Protein AF-Q2LQH7-F1 (afdb_monomer_lite)

Secondary structure (DSSP, 8-state):
---EEEEEEE-SS-HHHHHHHHHHTT-EEEEETTEEEEEE-HHHHT-SSHHHHHHHHHHHHHIIIIIS-S-TT-EEEEEEE-TTSSPEEE-----------PPPPPPP--PPPPTT--HHHHHHHHHHHHHHHHHHHHHHHHHHHHHHHH-HHHHHHHHHHT-S---HHHHHHHHHHHH-SGGGHHHHHHHHT--HHHHHHHHHHHH-HHHHGGGSS--S-PPPSSSSPPPHHHHHHHHHHHHHHHHHHT--

pLDDT: mean 87.7, std 15.81, range [27.38, 98.06]

Foldseek 3Di:
DFFKKWAWPDWPDDPVLVQLQCVLLAWHDDDDPPGPRIIGGPCRVPDPDQVSVVVVVVLLQCLCQPQLNVTVTTGIAFMWGPPPVDTDTDGDDDDDDDDDDDDDDDDDDDDDDDPDDDPVRVVVVVVVVVVVVSVVSSVSSCLRRLLVSQDVLSSVLSVLVPDPDAALVSLVVLVCSLQPDVVSVVVLCVVQVNDPQNVLLLVCQQAACVQANPSHPDDDHDDRPDPRRDHVVRSNVVSVVSSSVSSVVSSD

Sequence (252 aa):
MMKWAFQIERTTLDQRNLLDLLDRIGYQQADVPGLDLVFCSKTLEACVTAGEVWEEAKRIRDLISEVTEIDPEFTLGPVIDLSSGEPKRHHFLEVKSGIIVTTGVDAILTVSPPDNLSAEQLIEYNRRRTEQEYKAKLEVQLSKLEPAFREPRAVKVQQLLKRDSHNGESLYKIYELLEGHPSHRKEFHERFGISKVEFQRFSDAVHNPVVSGELARHAYEDKPKTDNPMTFAEAKSFVLGIAKHWLASLRT

Structure (mmCIF, N/CA/C/O backbone):
data_AF-Q2LQH7-F1
#
_entry.id   AF-Q2LQH7-F1
#
loop_
_atom_site.group_PDB
_atom_site.id
_atom_site.type_symbol
_atom_site.label_atom_id
_atom_site.label_alt_id
_atom_site.label_comp_id
_atom_site.label_asym_id
_atom_site.label_entity_id
_atom_site.label_seq_id
_atom_site.pdbx_PDB_ins_code
_atom_site.Cartn_x
_atom_site.Cartn_y
_atom_site.Cartn_z
_atom_site.occupancy
_atom_site.B_iso_or_equiv
_atom_site.auth_seq_id
_atom_site.auth_comp_id
_atom_site.auth_asym_id
_atom_site.auth_atom_id
_atom_site.pdbx_PDB_model_num
ATOM 1 N N . MET A 1 1 ? -28.075 -3.702 12.734 1.00 60.62 1 MET A N 1
ATOM 2 C CA . MET A 1 1 ? -27.627 -3.867 14.131 1.00 60.62 1 MET A CA 1
ATOM 3 C C . MET A 1 1 ? -26.177 -4.290 14.033 1.00 60.62 1 MET A C 1
ATOM 5 O O . MET A 1 1 ? -25.927 -5.167 13.221 1.00 60.62 1 MET A O 1
ATOM 9 N N . MET A 1 2 ? -25.258 -3.598 14.710 1.00 79.31 2 MET A N 1
ATOM 10 C CA . MET A 1 2 ? -23.823 -3.886 14.612 1.00 79.31 2 MET A CA 1
ATOM 11 C C . MET A 1 2 ? -23.528 -5.201 15.337 1.00 79.31 2 MET A C 1
ATOM 13 O O . MET A 1 2 ? -23.871 -5.329 16.510 1.00 79.31 2 MET A O 1
ATOM 17 N N . LYS A 1 3 ? -22.964 -6.179 14.635 1.00 89.25 3 LYS A N 1
ATOM 18 C CA . LYS A 1 3 ? -22.663 -7.516 15.151 1.00 89.25 3 LYS A CA 1
ATOM 19 C C . LYS A 1 3 ? -21.207 -7.633 15.579 1.00 89.25 3 LYS A C 1
ATOM 21 O O . LYS A 1 3 ? -20.937 -8.235 16.615 1.00 89.25 3 LYS A O 1
ATOM 26 N N . TRP A 1 4 ? -20.288 -7.067 14.801 1.00 95.12 4 TRP A N 1
ATOM 27 C CA . TRP A 1 4 ? -18.859 -7.323 14.953 1.00 95.12 4 TRP A CA 1
ATOM 28 C C . TRP A 1 4 ? -18.029 -6.046 14.941 1.00 95.12 4 TRP A C 1
ATOM 30 O O . TRP A 1 4 ? -18.253 -5.140 14.139 1.00 95.12 4 TRP A O 1
ATOM 40 N N . ALA A 1 5 ? -17.006 -6.029 15.788 1.00 94.94 5 ALA A N 1
ATOM 41 C CA . ALA A 1 5 ? -15.963 -5.017 15.780 1.00 94.94 5 ALA A CA 1
ATOM 42 C C . ALA A 1 5 ? -14.602 -5.633 16.132 1.00 94.94 5 ALA A C 1
ATOM 44 O O . ALA A 1 5 ? -14.535 -6.737 16.673 1.00 94.94 5 ALA A O 1
ATOM 45 N N . PHE A 1 6 ? -13.513 -4.921 15.862 1.00 95.62 6 PHE A N 1
ATOM 46 C CA . PHE A 1 6 ? -12.197 -5.243 16.420 1.00 95.62 6 PHE A CA 1
ATOM 47 C C . PHE A 1 6 ? -11.654 -4.057 17.209 1.00 95.62 6 PHE A C 1
ATOM 49 O O . PHE A 1 6 ? -11.979 -2.904 16.922 1.00 95.62 6 PHE A O 1
ATOM 56 N N . GLN A 1 7 ? -10.833 -4.347 18.213 1.00 93.81 7 GLN A N 1
ATOM 57 C CA . GLN A 1 7 ? -10.133 -3.337 18.993 1.00 93.81 7 GLN A CA 1
ATOM 58 C C . GLN A 1 7 ? -8.705 -3.147 18.475 1.00 93.81 7 GLN A C 1
ATOM 60 O O . GLN A 1 7 ? -8.039 -4.111 18.097 1.00 93.81 7 GLN A O 1
ATOM 65 N N . ILE A 1 8 ? -8.214 -1.912 18.510 1.00 95.62 8 ILE A N 1
ATOM 66 C CA . ILE A 1 8 ? -6.788 -1.603 18.372 1.00 95.62 8 ILE A CA 1
ATOM 67 C C . ILE A 1 8 ? -6.215 -1.435 19.776 1.00 95.62 8 ILE A C 1
ATOM 69 O O . ILE A 1 8 ? -6.705 -0.622 20.555 1.00 95.62 8 ILE A O 1
ATOM 73 N N . GLU A 1 9 ? -5.202 -2.229 20.111 1.00 91.94 9 GLU A N 1
ATOM 74 C CA . GLU A 1 9 ? -4.577 -2.209 21.439 1.00 91.94 9 GLU A CA 1
ATOM 75 C C . GLU A 1 9 ? -3.465 -1.160 21.520 1.00 91.94 9 GLU A C 1
ATOM 77 O O . GLU A 1 9 ? -3.344 -0.458 22.524 1.00 91.94 9 GLU A O 1
ATOM 82 N N . ARG A 1 10 ? -2.669 -1.022 20.454 1.00 92.44 10 ARG A N 1
ATOM 83 C CA . ARG A 1 10 ? -1.573 -0.052 20.378 1.00 92.44 10 ARG A CA 1
ATOM 84 C C . ARG A 1 10 ? -1.481 0.557 18.988 1.00 92.44 10 ARG A C 1
ATOM 86 O O . ARG A 1 10 ? -1.607 -0.138 17.985 1.00 92.44 10 ARG A O 1
ATOM 93 N N . THR A 1 11 ? -1.212 1.857 18.955 1.00 94.56 11 THR A N 1
ATOM 94 C CA . THR A 1 11 ? -0.850 2.615 17.754 1.00 94.56 11 THR A CA 1
ATOM 95 C C . THR A 1 11 ? 0.034 3.801 18.142 1.00 94.56 11 THR A C 1
ATOM 97 O O . THR A 1 11 ? -0.086 4.330 19.249 1.00 94.56 11 THR A O 1
ATOM 100 N N . THR A 1 12 ? 0.934 4.212 17.249 1.00 93.81 12 THR A N 1
ATOM 101 C CA . THR A 1 12 ? 1.722 5.452 17.398 1.00 93.81 12 THR A CA 1
ATOM 102 C C . THR A 1 12 ? 1.026 6.670 16.783 1.00 93.81 12 THR A C 1
ATOM 104 O O . THR A 1 12 ? 1.484 7.803 16.950 1.00 93.81 12 THR A O 1
ATOM 107 N N . LEU A 1 13 ? -0.080 6.453 16.065 1.00 93.12 13 LEU A N 1
ATOM 108 C CA . LEU A 1 13 ? -0.851 7.506 15.419 1.00 93.12 13 LEU A CA 1
ATOM 109 C C . LEU A 1 13 ? -1.680 8.268 16.451 1.00 93.12 13 LEU A C 1
ATOM 111 O O . LEU A 1 13 ? -2.256 7.686 17.371 1.00 93.12 13 LEU A O 1
ATOM 115 N N . ASP A 1 14 ? -1.791 9.583 16.272 1.00 93.62 14 ASP A N 1
ATOM 116 C CA . ASP A 1 14 ? -2.777 10.346 17.025 1.00 93.62 14 ASP A CA 1
ATOM 117 C C . ASP A 1 14 ? -4.197 9.907 16.637 1.00 93.62 14 ASP A C 1
ATOM 119 O O . ASP A 1 14 ? -4.453 9.465 15.513 1.00 93.62 14 ASP A O 1
ATOM 123 N N . GLN A 1 15 ? -5.135 10.046 17.575 1.00 93.19 15 GLN A N 1
ATOM 124 C CA . GLN A 1 15 ? -6.494 9.541 17.398 1.00 93.19 15 GLN A CA 1
ATOM 125 C C . GLN A 1 15 ? -7.165 10.111 16.142 1.00 93.19 15 GLN A C 1
ATOM 127 O O . GLN A 1 15 ? -7.786 9.361 15.400 1.00 93.19 15 GLN A O 1
ATOM 132 N N . ARG A 1 16 ? -7.009 11.411 15.854 1.00 95.12 16 ARG A N 1
ATOM 133 C CA . ARG A 1 16 ? -7.610 12.022 14.660 1.00 95.12 16 ARG A CA 1
ATOM 134 C C . ARG A 1 16 ? -7.057 11.378 13.389 1.00 95.12 16 ARG A C 1
ATOM 136 O O . ARG A 1 16 ? -7.824 11.030 12.501 1.00 95.12 16 ARG A O 1
ATOM 143 N N . ASN A 1 17 ? -5.739 11.212 13.292 1.00 95.88 17 ASN A N 1
ATOM 144 C CA . ASN A 1 17 ? -5.106 10.565 12.145 1.00 95.88 17 ASN A CA 1
ATOM 145 C C . ASN A 1 17 ? -5.561 9.113 11.958 1.00 95.88 17 ASN A C 1
ATOM 147 O O . ASN A 1 17 ? -5.885 8.730 10.838 1.00 95.88 17 ASN A O 1
ATOM 151 N N . LEU A 1 18 ? -5.637 8.334 13.038 1.00 96.75 18 LEU A N 1
ATOM 152 C CA . LEU A 1 18 ? -6.122 6.955 12.989 1.00 96.75 18 LEU A CA 1
ATOM 153 C C . LEU A 1 18 ? -7.568 6.872 12.475 1.00 96.75 18 LEU A C 1
ATOM 155 O O . LEU A 1 18 ? -7.867 6.051 11.608 1.00 96.75 18 LEU A O 1
ATOM 159 N N . LEU A 1 19 ? -8.450 7.734 12.989 1.00 96.44 19 LEU A N 1
ATOM 160 C CA . LEU A 1 1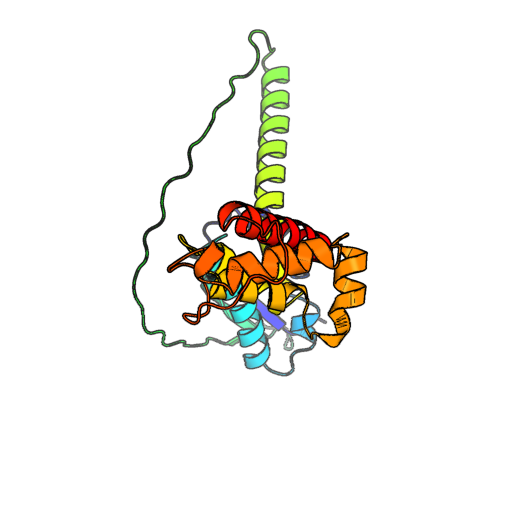9 ? -9.854 7.787 12.582 1.00 96.44 19 LEU A CA 1
ATOM 161 C C . LEU A 1 19 ? -10.003 8.161 11.108 1.00 96.44 19 LEU A C 1
ATOM 163 O O . LEU A 1 19 ? -10.667 7.440 10.368 1.00 96.44 19 LEU A O 1
ATOM 167 N N . ASP A 1 20 ? -9.339 9.234 10.675 1.00 96.88 20 ASP A N 1
ATOM 168 C CA . ASP A 1 20 ? -9.409 9.696 9.288 1.00 96.88 20 ASP A CA 1
ATOM 169 C C . ASP A 1 20 ? -8.827 8.645 8.320 1.00 96.88 20 ASP A C 1
ATOM 171 O O . ASP A 1 20 ? -9.334 8.479 7.213 1.00 96.88 20 ASP A O 1
ATOM 175 N N . LEU A 1 21 ? -7.799 7.884 8.720 1.00 96.31 21 LEU A N 1
ATOM 176 C CA . LEU A 1 21 ? -7.249 6.795 7.902 1.00 96.31 21 LEU A CA 1
ATOM 177 C C . LEU A 1 21 ? -8.214 5.618 7.756 1.00 96.31 21 LEU A C 1
ATOM 179 O O . LEU A 1 21 ? -8.423 5.128 6.644 1.00 96.31 21 LEU A O 1
ATOM 183 N N . LEU A 1 22 ? -8.781 5.149 8.869 1.00 96.88 22 LEU A N 1
ATOM 184 C CA . LEU A 1 22 ? -9.657 3.980 8.877 1.00 96.88 22 LEU A CA 1
ATOM 185 C C . LEU A 1 22 ? -11.016 4.278 8.236 1.00 96.88 22 LEU A C 1
ATOM 187 O O . LEU A 1 22 ? -11.517 3.448 7.474 1.00 96.88 22 LEU A O 1
ATOM 191 N N . ASP A 1 23 ? -11.560 5.483 8.420 1.00 96.19 23 ASP A N 1
ATOM 192 C CA . ASP A 1 23 ? -12.816 5.889 7.779 1.00 96.19 23 ASP A CA 1
ATOM 193 C C . ASP A 1 23 ? -12.700 5.846 6.246 1.00 96.19 23 ASP A C 1
ATOM 195 O O . ASP A 1 23 ? -13.587 5.340 5.555 1.00 96.19 23 ASP A O 1
ATOM 199 N N . ARG A 1 24 ? -11.545 6.246 5.696 1.00 95.25 24 ARG A N 1
ATOM 200 C CA . ARG A 1 24 ? -11.284 6.236 4.244 1.00 95.25 24 ARG A CA 1
ATOM 201 C C . ARG A 1 24 ? -11.259 4.847 3.614 1.00 95.25 24 ARG A C 1
ATOM 203 O O . ARG A 1 24 ? -11.502 4.725 2.411 1.00 95.25 24 ARG A O 1
ATOM 210 N N . ILE A 1 25 ? -11.006 3.808 4.405 1.00 95.38 25 ILE A N 1
ATOM 211 C CA . ILE A 1 25 ? -11.115 2.406 3.980 1.00 95.38 25 ILE A CA 1
ATOM 212 C C . ILE A 1 25 ? -12.397 1.729 4.496 1.00 95.38 25 ILE A C 1
ATOM 214 O O . ILE A 1 25 ? -12.568 0.522 4.336 1.00 95.38 25 ILE A O 1
ATOM 218 N N . GLY A 1 26 ? -13.337 2.511 5.037 1.00 95.38 26 GLY A N 1
ATOM 219 C CA . GLY A 1 26 ? -14.685 2.076 5.402 1.00 95.38 26 GLY A CA 1
ATOM 220 C C . GLY A 1 26 ? -14.835 1.543 6.827 1.00 95.38 26 GLY A C 1
ATOM 221 O O . GLY A 1 26 ? -15.834 0.877 7.104 1.00 95.38 26 GLY A O 1
ATOM 222 N N . TYR A 1 27 ? -13.871 1.813 7.709 1.00 96.94 27 TYR A N 1
ATOM 223 C CA . TYR A 1 27 ? -13.877 1.393 9.109 1.00 96.94 27 TYR A CA 1
ATOM 224 C C . TYR A 1 27 ? -14.153 2.580 10.027 1.00 96.94 27 TYR A C 1
ATOM 226 O O . TYR A 1 27 ? -13.380 3.530 10.085 1.00 96.94 27 TYR A O 1
ATOM 234 N N . GLN A 1 28 ? -15.256 2.515 10.763 1.00 96.12 28 GLN A N 1
ATOM 235 C CA . GLN A 1 28 ? -15.735 3.609 11.602 1.00 96.12 28 GLN A CA 1
ATOM 236 C C . GLN A 1 28 ? -15.542 3.272 13.072 1.00 96.12 28 GLN A C 1
ATOM 238 O O . GLN A 1 28 ? -15.674 2.114 13.469 1.00 96.12 28 GLN A O 1
ATOM 243 N N . GLN A 1 29 ? -15.250 4.283 13.889 1.00 95.38 29 GLN A N 1
ATOM 244 C CA . GLN A 1 29 ? -15.177 4.081 15.329 1.00 95.38 29 GLN A CA 1
ATOM 245 C C . GLN A 1 29 ? -16.569 3.769 15.885 1.00 95.38 29 GLN A C 1
ATOM 247 O O . GLN A 1 29 ? -17.540 4.475 15.608 1.00 95.38 29 GLN A O 1
ATOM 252 N N . ALA A 1 30 ? -16.650 2.713 16.686 1.00 92.75 30 ALA A N 1
ATOM 253 C CA . ALA A 1 30 ? -17.817 2.370 17.474 1.00 92.75 30 ALA A CA 1
ATOM 254 C C . ALA A 1 30 ? -17.615 2.854 18.914 1.00 92.75 30 ALA A C 1
ATOM 256 O O . ALA A 1 30 ? -16.567 2.619 19.516 1.00 92.75 30 ALA A O 1
ATOM 257 N N . ASP A 1 31 ? -18.633 3.511 19.465 1.00 90.94 31 ASP A N 1
ATOM 258 C CA . ASP A 1 31 ? -18.670 3.864 20.882 1.00 90.94 31 ASP A CA 1
ATOM 259 C C . ASP A 1 31 ? -19.149 2.648 21.683 1.00 90.94 31 ASP A C 1
ATOM 261 O O . ASP A 1 31 ? -20.334 2.300 21.671 1.00 90.94 31 ASP A O 1
ATOM 265 N N . VAL A 1 32 ? -18.204 1.947 22.312 1.00 88.31 32 VAL A N 1
ATOM 266 C CA . VAL A 1 32 ? -18.480 0.779 23.151 1.00 88.31 32 VAL A CA 1
ATOM 267 C C . VAL A 1 32 ? -18.030 1.097 24.578 1.00 88.31 32 VAL A C 1
ATOM 269 O O . VAL A 1 32 ? -16.832 1.261 24.810 1.00 88.31 32 VAL A O 1
ATOM 272 N N . PRO A 1 33 ? -18.951 1.161 25.558 1.00 85.50 33 PRO A N 1
ATOM 273 C CA . PRO A 1 33 ? -18.611 1.542 26.925 1.00 85.50 33 PRO A CA 1
ATOM 274 C C . PRO A 1 33 ? -17.457 0.719 27.515 1.00 85.50 33 PRO A C 1
ATOM 276 O O . PRO A 1 33 ? -17.496 -0.513 27.535 1.00 85.50 33 PRO A O 1
ATOM 279 N N . GLY A 1 34 ? -16.437 1.410 28.031 1.00 84.69 34 GLY A N 1
ATOM 280 C CA . GLY A 1 34 ? -15.267 0.788 28.662 1.00 84.69 34 GLY A CA 1
ATOM 281 C C . GLY A 1 34 ? -14.254 0.178 27.687 1.00 84.69 34 GLY A C 1
ATOM 282 O O . GLY A 1 34 ? -13.396 -0.596 28.121 1.00 84.69 34 GLY A O 1
ATOM 283 N N . LEU A 1 35 ? -14.358 0.489 26.392 1.00 86.81 35 LEU A N 1
ATOM 284 C CA . LEU A 1 35 ? -13.410 0.087 25.362 1.00 86.81 35 LEU A CA 1
ATOM 285 C C . LEU A 1 35 ? -13.024 1.277 24.481 1.00 86.81 35 LEU A C 1
ATOM 287 O O . LEU A 1 35 ? -13.873 1.899 23.849 1.00 86.81 35 LEU A O 1
ATOM 291 N N . ASP A 1 36 ? -11.722 1.527 24.385 1.00 89.19 36 ASP A N 1
ATOM 292 C CA . ASP A 1 36 ? -11.169 2.521 23.472 1.00 89.19 36 ASP A CA 1
ATOM 293 C C . ASP A 1 36 ? -10.805 1.886 22.124 1.00 89.19 36 ASP A C 1
ATOM 295 O O . ASP A 1 36 ? -10.484 0.696 22.051 1.00 89.19 36 ASP A O 1
ATOM 299 N N . LEU A 1 37 ? -10.825 2.707 21.066 1.00 93.88 37 LEU A N 1
ATOM 300 C CA . LEU A 1 37 ? -10.365 2.356 19.715 1.00 93.88 37 LEU A CA 1
ATOM 301 C C . LEU A 1 37 ? -11.003 1.074 19.149 1.00 93.88 37 LEU A C 1
ATOM 303 O O . LEU A 1 37 ? -10.320 0.177 18.648 1.00 93.88 37 LEU A O 1
ATOM 307 N N . VAL A 1 38 ? -12.330 1.000 19.221 1.00 95.44 38 VAL A N 1
ATOM 308 C CA . VAL A 1 38 ? -13.125 -0.086 18.640 1.00 95.44 38 VAL A CA 1
ATOM 309 C C . VAL A 1 38 ? -13.635 0.329 17.266 1.00 95.44 38 VAL A C 1
ATOM 311 O O . VAL A 1 38 ? -14.190 1.416 17.121 1.00 95.44 38 VAL A O 1
ATOM 314 N N . PHE A 1 39 ? -13.472 -0.535 16.264 1.00 96.94 39 PHE A N 1
ATOM 315 C CA . PHE A 1 39 ? -13.814 -0.238 14.874 1.00 96.94 39 PHE A CA 1
ATOM 316 C C . PHE A 1 39 ? -14.767 -1.264 14.273 1.00 96.94 39 PHE A C 1
ATOM 318 O O . PHE A 1 39 ? -14.606 -2.472 14.450 1.00 96.94 39 PHE A O 1
ATOM 325 N N . CYS A 1 40 ? -15.739 -0.764 13.516 1.00 95.81 40 CYS A N 1
ATOM 326 C CA . CYS A 1 40 ? -16.745 -1.534 12.800 1.00 95.81 40 CYS A CA 1
ATOM 327 C C . CYS A 1 40 ? -16.676 -1.245 11.296 1.00 95.81 40 CYS A C 1
ATOM 329 O O . CYS A 1 40 ? -16.173 -0.208 10.865 1.00 95.81 40 CYS A O 1
ATOM 331 N N . SER A 1 41 ? -17.223 -2.136 10.474 1.00 96.12 41 SER A N 1
ATOM 332 C CA . SER A 1 41 ? -17.454 -1.847 9.058 1.00 96.12 41 SER A CA 1
ATOM 333 C C . SER A 1 41 ? -18.531 -2.757 8.488 1.00 96.12 41 SER A C 1
ATOM 335 O O . SER A 1 41 ? -18.843 -3.806 9.050 1.00 96.12 41 SER A O 1
ATOM 337 N N . LYS A 1 42 ? -19.061 -2.402 7.312 1.00 94.31 42 LYS A N 1
ATOM 338 C CA . LYS A 1 42 ? -19.966 -3.289 6.559 1.00 94.31 42 LYS A CA 1
ATOM 339 C C . LYS A 1 42 ? -19.314 -4.634 6.219 1.00 94.31 42 LYS A C 1
ATOM 341 O O . LYS A 1 42 ? -20.021 -5.630 6.118 1.00 94.31 42 LYS A O 1
ATOM 346 N N . THR A 1 43 ? -17.992 -4.656 6.049 1.00 93.38 43 THR A N 1
ATOM 347 C CA . THR A 1 43 ? -17.227 -5.884 5.811 1.00 93.38 43 THR A CA 1
ATOM 348 C C . THR A 1 43 ? -17.288 -6.796 7.030 1.00 93.38 43 THR A C 1
ATOM 350 O O . THR A 1 43 ? -17.589 -7.975 6.878 1.00 93.38 43 THR A O 1
ATOM 353 N N . LEU A 1 44 ? -17.094 -6.249 8.236 1.00 95.19 44 LEU A N 1
ATOM 354 C CA . LEU A 1 44 ? -17.179 -7.037 9.468 1.00 95.19 44 LEU A CA 1
ATOM 355 C C . LEU A 1 44 ? -18.596 -7.556 9.713 1.00 95.19 44 LEU A C 1
ATOM 357 O O . LEU A 1 44 ? -18.766 -8.690 10.142 1.00 95.19 44 LEU A O 1
ATOM 361 N N . GLU A 1 45 ? -19.622 -6.769 9.388 1.00 92.81 45 GLU A N 1
ATOM 362 C CA . GLU A 1 45 ? -21.019 -7.208 9.505 1.00 92.81 45 GLU A CA 1
ATOM 363 C C . GLU A 1 45 ? -21.353 -8.418 8.620 1.00 92.81 45 GLU A C 1
ATOM 365 O O . GLU A 1 45 ? -22.236 -9.207 8.958 1.00 92.81 45 GLU A O 1
ATOM 370 N N . ALA A 1 46 ? -20.641 -8.592 7.503 1.00 93.38 46 ALA A N 1
ATOM 371 C CA . ALA A 1 46 ? -20.800 -9.753 6.634 1.00 93.38 46 ALA A CA 1
ATOM 372 C C . ALA A 1 46 ? -20.136 -11.024 7.198 1.00 93.38 46 ALA A C 1
ATOM 374 O O . ALA A 1 46 ? -20.442 -12.123 6.732 1.00 93.38 46 ALA A O 1
ATOM 375 N N . CYS A 1 47 ? -19.261 -10.902 8.202 1.00 93.62 47 CYS A N 1
ATOM 376 C CA . CYS A 1 47 ? -18.596 -12.041 8.820 1.00 93.62 47 CYS A CA 1
ATOM 377 C C . CYS A 1 47 ? -19.571 -12.898 9.643 1.00 93.62 47 CYS A C 1
ATOM 379 O O . CYS A 1 47 ? -20.376 -12.441 10.472 1.00 93.62 47 CYS A O 1
ATOM 381 N N . VAL A 1 48 ? -19.453 -14.206 9.469 1.00 92.19 48 VAL A N 1
ATOM 382 C CA . VAL A 1 48 ? -20.215 -15.200 10.215 1.00 92.19 48 VAL A CA 1
ATOM 383 C C . VAL A 1 48 ? -19.592 -15.404 11.591 1.00 92.19 48 VAL A C 1
ATOM 385 O O . VAL A 1 48 ? -20.332 -15.462 12.578 1.00 92.19 48 VAL A O 1
ATOM 388 N N . THR A 1 49 ? -18.257 -15.441 11.666 1.00 91.06 49 THR A N 1
ATOM 389 C CA . THR A 1 49 ? -17.501 -15.822 12.869 1.00 91.06 49 THR A CA 1
ATOM 390 C C . THR A 1 49 ? -16.504 -14.753 13.323 1.00 91.06 49 THR A C 1
ATOM 392 O O . THR A 1 49 ? -16.004 -13.971 12.519 1.00 91.06 49 THR A O 1
ATOM 395 N N . ALA A 1 50 ? -16.137 -14.776 14.610 1.00 84.19 50 ALA A N 1
ATOM 396 C CA . ALA A 1 50 ? -15.074 -13.921 15.148 1.00 84.19 50 ALA A CA 1
ATOM 397 C C . ALA A 1 50 ? -13.706 -14.175 14.482 1.00 84.19 50 ALA A C 1
ATOM 399 O O . ALA A 1 50 ? -12.881 -13.272 14.414 1.00 84.19 50 ALA A O 1
ATOM 400 N N . GLY A 1 51 ? -13.462 -15.392 13.978 1.00 84.88 51 GLY A N 1
ATOM 401 C CA . GLY A 1 51 ? -12.227 -15.725 13.262 1.00 84.88 51 GLY A CA 1
ATOM 402 C C . GLY A 1 51 ? -12.120 -15.027 11.906 1.00 84.88 51 GLY A C 1
ATOM 403 O O . GLY A 1 51 ? -11.050 -14.554 11.546 1.00 84.88 51 GLY A O 1
ATOM 404 N N . GLU A 1 52 ? -13.229 -14.889 11.177 1.00 92.75 52 GLU A N 1
ATOM 405 C CA . GLU A 1 52 ? -13.256 -14.120 9.923 1.00 92.75 52 GLU A CA 1
ATOM 406 C C . GLU A 1 52 ? -13.002 -12.629 10.172 1.00 92.75 52 GLU A C 1
ATOM 408 O O . GLU A 1 52 ? -12.248 -11.999 9.433 1.00 92.75 52 GLU A O 1
ATOM 413 N N . VAL A 1 53 ? -13.571 -12.086 11.254 1.00 93.19 53 VAL A N 1
ATOM 414 C CA . VAL A 1 53 ? -13.309 -10.706 11.694 1.00 93.19 53 VAL A CA 1
ATOM 415 C C . VAL A 1 53 ? -11.833 -10.523 12.041 1.00 93.19 53 VAL A C 1
ATOM 417 O O . VAL A 1 53 ? -11.236 -9.515 11.674 1.00 93.19 53 VAL A O 1
ATOM 420 N N . TRP A 1 54 ? -11.230 -11.507 12.713 1.00 91.75 54 TRP A N 1
ATOM 421 C CA . TRP A 1 54 ? -9.811 -11.487 13.055 1.00 91.75 54 TRP A CA 1
ATOM 422 C C . TRP A 1 54 ? -8.904 -11.492 11.821 1.00 91.75 54 TRP A C 1
ATOM 424 O O . TRP A 1 54 ? -7.947 -10.724 11.774 1.00 91.75 54 TRP A O 1
ATOM 434 N N . GLU A 1 55 ? -9.200 -12.300 10.802 1.00 94.44 55 GLU A N 1
ATOM 435 C CA . GLU A 1 55 ? -8.401 -12.316 9.569 1.00 94.44 55 GLU A CA 1
ATOM 436 C C . GLU A 1 55 ? -8.511 -11.002 8.780 1.00 94.44 55 GLU A C 1
ATOM 438 O O . GLU A 1 55 ? -7.505 -10.515 8.260 1.00 94.44 55 GLU A O 1
ATOM 443 N N . GLU A 1 56 ? -9.686 -10.367 8.748 1.00 95.69 56 GLU A N 1
ATOM 444 C CA . GLU A 1 56 ? -9.820 -9.033 8.149 1.00 95.69 56 GLU A CA 1
ATOM 445 C C . GLU A 1 56 ? -9.088 -7.965 8.982 1.00 95.69 56 GLU A C 1
ATOM 447 O O . GLU A 1 56 ? -8.371 -7.134 8.425 1.00 95.69 56 GLU A O 1
ATOM 452 N N . ALA A 1 57 ? -9.169 -8.020 10.316 1.00 95.25 57 ALA A N 1
ATOM 453 C CA . ALA A 1 57 ? -8.413 -7.123 11.191 1.00 95.25 57 ALA A CA 1
ATOM 454 C C . ALA A 1 57 ? -6.892 -7.292 11.002 1.00 95.25 57 ALA A C 1
ATOM 456 O O . ALA A 1 57 ? -6.166 -6.303 10.886 1.00 95.25 57 ALA A O 1
ATOM 457 N N . LYS A 1 58 ? -6.402 -8.535 10.888 1.00 94.69 58 LYS A N 1
ATOM 458 C CA . LYS A 1 58 ? -4.996 -8.849 10.575 1.00 94.69 58 LYS A CA 1
ATOM 459 C C . LYS A 1 58 ? -4.566 -8.271 9.243 1.00 94.69 58 LYS A C 1
ATOM 461 O O . LYS A 1 58 ? -3.496 -7.678 9.164 1.00 94.69 58 LYS A O 1
ATOM 466 N N . ARG A 1 59 ? -5.401 -8.394 8.212 1.00 95.31 59 ARG A N 1
ATOM 467 C CA . ARG A 1 59 ? -5.129 -7.785 6.911 1.00 95.31 59 ARG A CA 1
ATOM 468 C C . ARG A 1 59 ? -4.963 -6.268 7.036 1.00 95.31 59 ARG A C 1
ATOM 470 O O . ARG A 1 59 ? -4.034 -5.726 6.448 1.00 95.31 59 ARG A O 1
ATOM 477 N N . ILE A 1 60 ? -5.811 -5.585 7.810 1.00 96.25 60 ILE A N 1
ATOM 478 C CA . ILE A 1 60 ? -5.685 -4.135 8.057 1.00 96.25 60 ILE A CA 1
ATOM 479 C C . ILE A 1 60 ? -4.384 -3.817 8.798 1.00 96.25 60 ILE A C 1
ATOM 481 O O . ILE A 1 60 ? -3.655 -2.922 8.369 1.00 96.25 60 ILE A O 1
ATOM 485 N N . ARG A 1 61 ? -4.059 -4.569 9.859 1.00 95.62 61 ARG A N 1
ATOM 486 C CA . ARG A 1 61 ? -2.780 -4.443 10.573 1.00 95.62 61 ARG A CA 1
ATOM 487 C C . ARG A 1 61 ? -1.613 -4.563 9.602 1.00 95.62 61 ARG A C 1
ATOM 489 O O . ARG A 1 61 ? -0.804 -3.650 9.541 1.00 95.62 61 ARG A O 1
ATOM 496 N N . ASP A 1 62 ? -1.544 -5.645 8.830 1.00 94.06 62 ASP A N 1
ATOM 497 C CA . ASP A 1 62 ? -0.425 -5.915 7.923 1.00 94.06 62 ASP A CA 1
ATOM 498 C C . ASP A 1 62 ? -0.312 -4.825 6.839 1.00 94.06 62 ASP A C 1
ATOM 500 O O . ASP A 1 62 ? 0.792 -4.432 6.459 1.00 94.06 62 ASP A O 1
ATOM 504 N N . LEU A 1 63 ? -1.442 -4.274 6.375 1.00 95.44 63 LEU A N 1
ATOM 505 C CA . LEU A 1 63 ? -1.450 -3.122 5.475 1.00 95.44 63 LEU A CA 1
ATOM 506 C C . LEU A 1 63 ? -0.820 -1.883 6.126 1.00 95.44 63 LEU A C 1
ATOM 508 O O . LEU A 1 63 ? 0.038 -1.247 5.512 1.00 95.44 63 LEU A O 1
ATOM 512 N N . ILE A 1 64 ? -1.219 -1.542 7.351 1.00 95.12 64 ILE A N 1
ATOM 513 C CA . ILE A 1 64 ? -0.764 -0.341 8.069 1.00 95.12 64 ILE A CA 1
ATOM 514 C C . ILE A 1 64 ? 0.695 -0.469 8.535 1.00 95.12 64 ILE A C 1
ATOM 516 O O . ILE A 1 64 ? 1.468 0.481 8.389 1.00 95.12 64 ILE A O 1
ATOM 520 N N . SER A 1 65 ? 1.095 -1.627 9.059 1.00 92.62 65 SER A N 1
ATOM 521 C CA . SER A 1 65 ? 2.411 -1.819 9.672 1.00 92.62 65 SER A CA 1
ATOM 522 C C . SER A 1 65 ? 3.471 -2.291 8.678 1.00 92.62 65 SER A C 1
ATOM 524 O O . SER A 1 65 ? 4.502 -1.641 8.532 1.00 92.62 65 SER A O 1
ATOM 526 N N . GLU A 1 66 ? 3.231 -3.381 7.949 1.00 88.88 66 GLU A N 1
ATOM 527 C CA . GLU A 1 66 ? 4.259 -4.035 7.124 1.00 88.88 66 GLU A CA 1
ATOM 528 C C . GLU A 1 66 ? 4.268 -3.491 5.680 1.00 88.88 66 GLU A C 1
ATOM 530 O O . GLU A 1 66 ? 5.311 -3.156 5.106 1.00 88.88 66 GLU A O 1
ATOM 535 N N . VAL A 1 67 ? 3.091 -3.369 5.056 1.00 90.50 67 VAL A N 1
ATOM 536 C CA . VAL A 1 67 ? 2.988 -3.010 3.631 1.00 90.50 67 VAL A CA 1
ATOM 537 C C . VAL A 1 67 ? 3.208 -1.526 3.400 1.00 90.50 67 VAL A C 1
ATOM 539 O O . VAL A 1 67 ? 3.899 -1.163 2.451 1.00 90.50 67 VAL A O 1
ATOM 542 N N . THR A 1 68 ? 2.663 -0.660 4.247 1.00 91.19 68 THR A N 1
ATOM 543 C CA . THR A 1 68 ? 2.752 0.797 4.060 1.00 91.19 68 THR A CA 1
ATOM 544 C C . THR A 1 68 ? 3.732 1.475 5.015 1.00 91.19 68 THR A C 1
ATOM 546 O O . THR A 1 68 ? 4.158 2.594 4.715 1.00 91.19 68 THR A O 1
ATOM 549 N N . GLU A 1 69 ? 4.131 0.785 6.095 1.00 92.81 69 GLU A N 1
ATOM 550 C CA . GLU A 1 69 ? 4.978 1.313 7.184 1.00 92.81 69 GLU A CA 1
ATOM 551 C C . GLU A 1 69 ? 4.445 2.637 7.750 1.00 92.81 69 GLU A C 1
ATOM 553 O O . GLU A 1 69 ? 5.207 3.526 8.121 1.00 92.81 69 GLU A O 1
ATOM 558 N N . ILE A 1 70 ? 3.118 2.787 7.779 1.00 93.44 70 ILE A N 1
ATOM 559 C CA . ILE A 1 70 ? 2.453 3.950 8.372 1.00 93.44 70 ILE A CA 1
ATOM 560 C C . ILE A 1 70 ? 2.584 3.900 9.894 1.00 93.44 70 ILE A C 1
ATOM 562 O O . ILE A 1 70 ? 2.865 4.926 10.508 1.00 93.44 70 ILE A O 1
ATOM 566 N N . ASP A 1 71 ? 2.385 2.719 10.482 1.00 94.75 71 ASP A N 1
ATOM 567 C CA . ASP A 1 71 ? 2.551 2.497 11.917 1.00 94.75 71 ASP A CA 1
ATOM 568 C C . ASP A 1 71 ? 3.075 1.075 12.190 1.00 94.75 71 ASP A C 1
ATOM 570 O O . ASP A 1 71 ? 2.291 0.131 12.310 1.00 94.75 71 ASP A O 1
ATOM 574 N N . PRO A 1 72 ? 4.405 0.890 12.275 1.00 91.56 72 PRO A N 1
ATOM 575 C CA . PRO A 1 72 ? 5.014 -0.409 12.567 1.00 91.56 72 PRO A CA 1
ATOM 576 C C . PRO A 1 72 ? 4.642 -0.988 13.940 1.00 91.56 72 PRO A C 1
ATOM 578 O O . PRO A 1 72 ? 4.777 -2.192 14.145 1.00 91.56 72 PRO A O 1
ATOM 581 N N . GLU A 1 73 ? 4.180 -0.155 14.879 1.00 91.19 73 GLU A N 1
ATOM 582 C CA . GLU A 1 73 ? 3.785 -0.578 16.228 1.00 91.19 73 GLU A CA 1
ATOM 583 C C . GLU A 1 73 ? 2.283 -0.861 16.358 1.00 91.19 73 GLU A C 1
ATOM 585 O O . GLU A 1 73 ? 1.793 -1.089 17.465 1.00 91.19 73 GLU A O 1
ATOM 590 N N . PHE A 1 74 ? 1.550 -0.847 15.243 1.00 92.56 74 PHE A N 1
ATOM 591 C CA . PHE A 1 74 ? 0.117 -1.091 15.220 1.00 92.56 74 PHE A CA 1
ATOM 592 C C . PHE A 1 74 ? -0.204 -2.529 15.657 1.00 92.56 74 PHE A C 1
ATOM 594 O O . PHE A 1 74 ? 0.118 -3.492 14.950 1.00 92.56 74 PHE A O 1
ATOM 601 N N . THR A 1 75 ? -0.866 -2.692 16.807 1.00 91.62 75 THR A N 1
ATOM 602 C CA . THR A 1 75 ? -1.284 -4.002 17.328 1.00 91.62 75 THR A CA 1
ATOM 603 C C . THR A 1 75 ? -2.790 -4.098 17.511 1.00 91.62 75 THR A C 1
ATOM 605 O O . THR A 1 75 ? -3.475 -3.158 17.917 1.00 91.62 75 THR A O 1
ATOM 608 N N . LEU A 1 76 ? -3.311 -5.285 17.210 1.00 91.06 76 LEU A N 1
ATOM 609 C CA . LEU A 1 76 ? -4.721 -5.606 17.369 1.00 91.06 76 LEU A CA 1
ATOM 610 C C . LEU A 1 76 ? -4.981 -6.127 18.778 1.00 91.06 76 LEU A C 1
ATOM 612 O O . LEU A 1 76 ? -4.245 -6.978 19.270 1.00 91.06 76 LEU A O 1
ATOM 616 N N . GLY A 1 77 ? -6.065 -5.643 19.370 1.00 88.00 77 GLY A N 1
ATOM 617 C CA . GLY A 1 77 ? -6.675 -6.212 20.559 1.00 88.00 77 GLY A CA 1
ATOM 618 C C . GLY A 1 77 ? -7.736 -7.264 20.202 1.00 88.00 77 GLY A C 1
ATOM 619 O O . GLY A 1 77 ? -7.731 -7.821 19.103 1.00 88.00 77 GLY A O 1
ATOM 620 N N . PRO A 1 78 ? -8.669 -7.568 21.117 1.00 86.50 78 PRO A N 1
ATOM 621 C CA . PRO A 1 78 ? -9.704 -8.569 20.886 1.00 86.50 78 PRO A CA 1
ATOM 622 C C . PRO A 1 78 ? -10.698 -8.186 19.780 1.00 86.50 78 PRO A C 1
ATOM 624 O O . PRO A 1 78 ? -10.993 -7.015 19.531 1.00 86.50 78 PRO A O 1
ATOM 627 N N . VAL A 1 79 ? -11.302 -9.214 19.182 1.00 90.75 79 VAL A N 1
ATOM 628 C CA . VAL A 1 79 ? -12.545 -9.083 18.409 1.00 90.75 79 VAL A CA 1
ATOM 629 C C . VAL A 1 79 ? -13.720 -8.993 19.377 1.00 90.75 79 VAL A C 1
ATOM 631 O O . VAL A 1 79 ? -13.777 -9.731 20.362 1.00 90.75 79 VAL A O 1
ATOM 634 N N . ILE A 1 80 ? -14.666 -8.103 19.096 1.00 91.94 80 ILE A N 1
ATOM 635 C CA . ILE A 1 80 ? -15.820 -7.816 19.944 1.00 91.94 80 ILE A CA 1
ATOM 636 C C . ILE A 1 80 ? -17.103 -8.287 19.250 1.00 91.94 80 ILE A C 1
ATOM 638 O O . ILE A 1 80 ? -17.426 -7.829 18.153 1.00 91.94 80 ILE A O 1
ATOM 642 N N . ASP A 1 81 ? -17.838 -9.187 19.903 1.00 90.81 81 ASP A N 1
ATOM 643 C CA . ASP A 1 81 ? -19.211 -9.565 19.546 1.00 90.81 81 ASP A CA 1
ATOM 644 C C . ASP A 1 81 ? -20.189 -8.630 20.266 1.00 90.81 81 ASP A C 1
ATOM 646 O O . ASP A 1 81 ? -20.200 -8.560 21.498 1.00 90.81 81 ASP A O 1
ATOM 650 N N . LEU A 1 82 ? -21.009 -7.920 19.496 1.00 89.50 82 LEU A N 1
ATOM 651 C CA . LEU A 1 82 ? -22.001 -6.956 19.980 1.00 89.50 82 LEU A CA 1
ATOM 652 C C . LEU A 1 82 ? -23.446 -7.470 19.831 1.00 89.50 82 LEU A C 1
ATOM 654 O O . LEU A 1 82 ? -24.399 -6.760 20.150 1.00 89.50 82 LEU A O 1
ATOM 658 N N . SER A 1 83 ? -23.635 -8.714 19.380 1.00 87.12 83 SER A N 1
ATOM 659 C CA . SER A 1 83 ? -24.954 -9.273 19.049 1.00 87.12 83 SER A CA 1
ATOM 660 C C . SER A 1 83 ? -25.871 -9.502 20.254 1.00 87.12 83 SER A C 1
ATOM 662 O O . SER A 1 83 ? -27.093 -9.492 20.106 1.00 87.12 83 SER A O 1
ATOM 664 N N . SER A 1 84 ? -25.308 -9.712 21.447 1.00 79.50 84 SER A N 1
ATOM 665 C CA . SER A 1 84 ? -26.057 -10.097 22.651 1.00 79.50 84 SER A CA 1
ATOM 666 C C . SER A 1 84 ? -26.371 -8.951 23.619 1.00 79.50 84 SER A C 1
ATOM 668 O O . SER A 1 84 ? -26.787 -9.216 24.743 1.00 79.50 84 SER A O 1
ATOM 670 N N . GLY A 1 85 ? -26.163 -7.690 23.227 1.00 74.06 85 GLY A N 1
ATOM 671 C CA . GLY A 1 85 ? -26.372 -6.512 24.085 1.00 74.06 85 GLY A CA 1
ATOM 672 C C . GLY A 1 85 ? -25.249 -6.256 25.100 1.00 74.06 85 GLY A C 1
ATOM 673 O O . GLY A 1 85 ? -24.950 -5.101 25.384 1.00 74.06 85 GLY A O 1
ATOM 674 N N . GLU A 1 86 ? -24.573 -7.304 25.577 1.00 83.12 86 GLU A N 1
ATOM 675 C CA . GLU A 1 86 ? -23.290 -7.205 26.286 1.00 83.12 86 GLU A CA 1
ATOM 676 C C . GLU A 1 86 ? -22.111 -7.533 25.349 1.00 83.12 86 GLU A C 1
ATOM 678 O O . GLU A 1 86 ? -22.159 -8.578 24.683 1.00 83.12 86 GLU A O 1
ATOM 683 N N . PRO A 1 87 ? -21.050 -6.695 25.304 1.00 85.88 87 PRO A N 1
ATOM 684 C CA . PRO A 1 87 ? -19.865 -6.948 24.484 1.00 85.88 87 PRO A CA 1
ATOM 685 C C . PRO A 1 87 ? -19.086 -8.187 24.946 1.00 85.88 87 PRO A C 1
ATOM 687 O O . PRO A 1 87 ? -18.572 -8.223 26.067 1.00 85.88 87 PRO A O 1
ATOM 690 N N . LYS A 1 88 ? -18.920 -9.187 24.072 1.00 86.56 88 LYS A N 1
ATOM 691 C CA . LYS A 1 88 ? -18.065 -10.360 24.343 1.00 86.56 88 LYS A CA 1
ATOM 692 C C . LYS A 1 88 ? -16.737 -10.237 23.609 1.00 86.56 88 LYS A C 1
ATOM 694 O O . LYS A 1 88 ? -16.706 -9.894 22.433 1.00 86.56 88 LYS A O 1
ATOM 699 N N . ARG A 1 89 ? -15.635 -10.539 24.301 1.00 86.75 89 ARG A N 1
ATOM 700 C CA . ARG A 1 89 ? -14.268 -10.398 23.776 1.00 86.75 89 ARG A CA 1
ATOM 701 C C . ARG A 1 89 ? -13.698 -11.748 23.351 1.00 86.75 89 ARG A C 1
ATOM 703 O O . ARG A 1 89 ? -13.599 -12.664 24.165 1.00 86.75 89 ARG A O 1
ATOM 710 N N . HIS A 1 90 ? -13.256 -11.838 22.107 1.00 79.31 90 HIS A N 1
ATOM 711 C CA . HIS A 1 90 ? -12.542 -12.978 21.547 1.00 79.31 90 HIS A CA 1
ATOM 712 C C . HIS A 1 90 ? -11.065 -12.607 21.383 1.00 79.31 90 HIS A C 1
ATOM 714 O O . HIS A 1 90 ? -10.733 -11.700 20.622 1.00 79.31 90 HIS A O 1
ATOM 720 N N . HIS A 1 91 ? -10.186 -13.300 22.107 1.00 80.44 91 HIS A N 1
ATOM 721 C CA . HIS A 1 91 ? -8.738 -13.101 22.027 1.00 80.44 91 HIS A CA 1
ATOM 722 C C . HIS A 1 91 ? -8.117 -14.157 21.117 1.00 80.44 91 HIS A C 1
ATOM 724 O O . HIS A 1 91 ? -8.515 -15.323 21.151 1.00 80.44 91 HIS A O 1
ATOM 730 N N . PHE A 1 92 ? -7.121 -13.749 20.340 1.00 74.44 92 PHE A N 1
ATOM 731 C CA . PHE A 1 92 ? -6.421 -14.604 19.392 1.00 74.44 92 PHE A CA 1
ATOM 732 C C . PHE A 1 92 ? -4.924 -14.591 19.701 1.00 74.44 92 PHE A C 1
ATOM 734 O O . PHE A 1 92 ? -4.363 -13.551 20.037 1.00 74.44 92 PHE A O 1
ATOM 741 N N . LEU A 1 93 ? -4.282 -15.756 19.601 1.00 69.69 93 LEU A N 1
ATOM 742 C CA . LEU A 1 93 ? -2.843 -15.915 19.798 1.00 69.69 93 LEU A CA 1
ATOM 743 C C . LEU A 1 93 ? -2.177 -16.182 18.446 1.00 69.69 93 LEU A C 1
ATOM 745 O O . LEU A 1 93 ? -2.521 -17.149 17.768 1.00 69.69 93 LEU A O 1
ATOM 749 N N . GLU A 1 94 ? -1.198 -15.356 18.081 1.00 64.50 94 GLU A N 1
ATOM 750 C CA . GLU 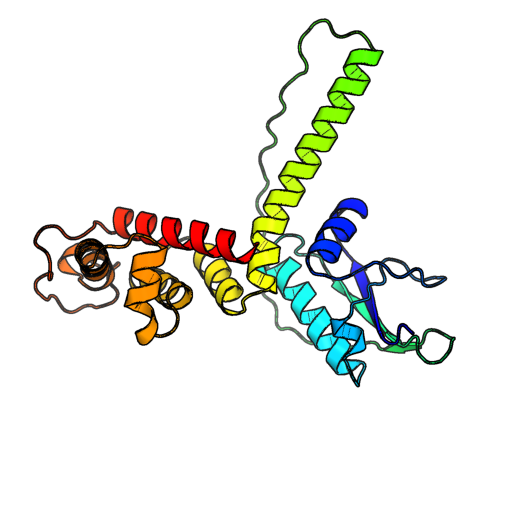A 1 94 ? -0.344 -15.555 16.907 1.00 64.50 94 GLU A CA 1
ATOM 751 C C . GLU A 1 94 ? 1.095 -15.846 17.347 1.00 64.50 94 GLU A C 1
ATOM 753 O O . GLU A 1 94 ? 1.646 -15.158 18.204 1.00 64.50 94 GLU A O 1
ATOM 758 N N . VAL A 1 95 ? 1.731 -16.846 16.732 1.00 57.53 95 VAL A N 1
ATOM 759 C CA . VAL A 1 95 ? 3.157 -17.144 16.930 1.00 57.53 95 VAL A CA 1
ATOM 760 C C . VAL A 1 95 ? 3.893 -16.780 15.644 1.00 57.53 95 VAL A C 1
ATOM 762 O O . VAL A 1 95 ? 3.746 -17.463 14.632 1.00 57.53 95 VAL A O 1
ATOM 765 N N . LYS A 1 96 ? 4.675 -15.694 15.671 1.00 56.66 96 LYS A N 1
ATOM 766 C CA . LYS A 1 96 ? 5.539 -15.267 14.557 1.00 56.66 96 LYS A CA 1
ATOM 767 C C . LYS A 1 96 ? 7.015 -15.551 14.888 1.00 56.66 96 LYS A C 1
ATOM 769 O O . LYS A 1 96 ? 7.455 -15.349 16.015 1.00 56.66 96 LYS A O 1
ATOM 774 N N . SER A 1 97 ? 7.787 -16.004 13.898 1.00 39.84 97 SER A N 1
ATOM 775 C CA . SER A 1 97 ? 9.262 -16.030 13.931 1.00 39.84 97 SER A CA 1
ATOM 776 C C . SER A 1 97 ? 9.781 -14.648 13.503 1.00 39.84 97 SER A C 1
ATOM 778 O O . SER A 1 97 ? 9.266 -14.110 12.525 1.00 39.84 97 SER A O 1
ATOM 780 N N . GLY A 1 98 ? 10.733 -14.042 14.229 1.00 40.56 98 GLY A N 1
ATOM 781 C CA . GLY A 1 98 ? 11.115 -12.633 14.028 1.00 40.56 98 GLY A CA 1
ATOM 782 C C . GLY A 1 98 ? 12.610 -12.370 13.794 1.00 40.56 98 GLY A C 1
ATOM 783 O O . GLY A 1 98 ? 13.460 -12.962 14.456 1.00 40.56 98 GLY A O 1
ATOM 784 N N . ILE A 1 99 ? 12.899 -11.417 12.896 1.00 36.84 99 ILE A N 1
ATOM 785 C CA . ILE A 1 99 ? 14.151 -10.644 12.762 1.00 36.84 99 ILE A CA 1
ATOM 786 C C . ILE A 1 99 ? 13.765 -9.156 12.864 1.00 36.84 99 ILE A C 1
ATOM 788 O O . ILE A 1 99 ? 12.738 -8.753 12.322 1.00 36.84 99 ILE A O 1
ATOM 792 N N . ILE A 1 100 ? 14.572 -8.356 13.566 1.00 34.69 100 ILE A N 1
ATOM 793 C CA . ILE A 1 100 ? 14.351 -6.919 13.814 1.00 34.69 100 ILE A CA 1
ATOM 794 C C . ILE A 1 100 ? 14.968 -6.087 12.676 1.00 34.69 100 ILE A C 1
ATOM 796 O O . ILE A 1 100 ? 16.109 -6.337 12.292 1.00 34.69 100 ILE A O 1
ATOM 800 N N . VAL A 1 101 ? 14.252 -5.068 12.188 1.00 35.19 101 VAL A N 1
ATOM 801 C CA . VAL A 1 101 ? 14.768 -4.029 11.274 1.00 35.19 101 VAL A CA 1
ATOM 802 C C . VAL A 1 101 ? 14.561 -2.652 11.915 1.00 35.19 101 VAL A C 1
ATOM 804 O O . VAL A 1 101 ? 13.512 -2.380 12.491 1.00 35.19 101 VAL A O 1
ATOM 807 N N . THR A 1 102 ? 15.584 -1.801 11.846 1.00 32.50 102 THR A N 1
ATOM 808 C CA . THR A 1 102 ? 15.633 -0.433 12.396 1.00 32.50 102 THR A CA 1
ATOM 809 C C . THR A 1 102 ? 15.140 0.627 11.409 1.00 32.50 102 THR A C 1
ATOM 811 O O . THR A 1 102 ? 15.485 0.575 10.231 1.00 32.50 102 THR A O 1
ATOM 814 N N . THR A 1 103 ? 14.416 1.630 11.910 1.00 32.72 103 THR A N 1
ATOM 815 C CA . THR A 1 103 ? 13.936 2.819 11.183 1.00 32.72 103 THR A CA 1
ATOM 816 C C . THR A 1 103 ? 14.923 3.995 11.243 1.00 32.72 103 THR A C 1
ATOM 818 O O . THR A 1 103 ? 15.573 4.233 12.261 1.00 32.72 103 THR A O 1
ATOM 821 N N . GLY A 1 104 ? 15.033 4.737 10.134 1.00 30.20 104 GLY A N 1
ATOM 822 C CA . GLY A 1 104 ? 15.775 5.999 10.015 1.00 30.20 104 GLY A CA 1
ATOM 823 C C . GLY A 1 104 ? 14.894 7.225 10.292 1.00 30.20 104 GLY A C 1
ATOM 824 O O . GLY A 1 104 ? 13.674 7.153 10.186 1.00 30.20 104 GLY A O 1
ATOM 825 N N . VAL A 1 105 ? 15.518 8.342 10.674 1.00 30.52 105 VAL A N 1
ATOM 826 C CA . VAL A 1 105 ? 14.850 9.579 11.122 1.00 30.52 105 VAL A CA 1
ATOM 827 C C . VAL A 1 105 ? 14.542 10.501 9.935 1.00 30.52 105 VAL A C 1
ATOM 829 O O . VAL A 1 105 ? 15.442 10.813 9.156 1.00 30.52 105 VAL A O 1
ATOM 832 N N . ASP A 1 106 ? 13.298 10.978 9.834 1.00 36.44 106 ASP A N 1
ATOM 833 C CA . ASP A 1 106 ? 12.883 12.003 8.867 1.00 36.44 106 ASP A CA 1
ATOM 834 C C . ASP A 1 106 ? 13.424 13.398 9.236 1.00 36.44 106 ASP A C 1
ATOM 836 O O . ASP A 1 106 ? 13.437 13.807 10.400 1.00 36.44 106 ASP A O 1
ATOM 840 N N . ALA A 1 107 ? 13.842 14.166 8.226 1.00 27.38 107 ALA A N 1
ATOM 841 C CA . ALA A 1 107 ? 14.275 15.552 8.385 1.00 27.38 107 ALA A CA 1
ATOM 842 C C . ALA A 1 107 ? 13.069 16.503 8.499 1.00 27.38 107 ALA A C 1
ATOM 844 O O . ALA A 1 107 ? 12.195 16.521 7.634 1.00 27.38 107 ALA A O 1
ATOM 845 N N . ILE A 1 108 ? 13.052 17.347 9.535 1.00 34.50 108 ILE A N 1
ATOM 846 C CA . ILE A 1 108 ? 12.034 18.390 9.720 1.00 34.50 108 ILE A CA 1
ATOM 847 C C . ILE A 1 108 ? 12.550 19.700 9.114 1.00 34.50 108 ILE A C 1
ATOM 849 O O . ILE A 1 108 ? 13.529 20.267 9.596 1.00 34.50 108 ILE A O 1
ATOM 853 N N . LEU A 1 109 ? 11.877 20.203 8.075 1.00 29.38 109 LEU A N 1
ATOM 854 C CA . LEU A 1 109 ? 12.110 21.542 7.530 1.00 29.38 109 LEU A CA 1
ATOM 855 C C . LEU A 1 109 ? 11.132 22.531 8.182 1.00 29.38 109 LEU A C 1
ATOM 857 O O . LEU A 1 109 ? 9.936 22.521 7.894 1.00 29.38 109 LEU A O 1
ATOM 861 N N . THR A 1 110 ? 11.622 23.393 9.069 1.00 36.19 110 THR A N 1
ATOM 862 C CA . THR A 1 110 ? 10.822 24.452 9.698 1.00 36.19 110 THR A CA 1
ATOM 863 C C . THR A 1 110 ? 10.890 25.740 8.880 1.00 36.19 110 THR A C 1
ATOM 865 O O . THR A 1 110 ? 11.938 26.364 8.758 1.00 36.19 110 THR A O 1
ATOM 868 N N . VAL A 1 111 ? 9.747 26.170 8.340 1.00 46.16 111 VAL A N 1
ATOM 869 C CA . VAL A 1 111 ? 9.589 27.505 7.741 1.00 46.16 111 VAL A CA 1
ATOM 870 C C . VAL A 1 111 ? 9.088 28.458 8.824 1.00 46.16 111 VAL A C 1
ATOM 872 O O . VAL A 1 111 ? 8.067 28.185 9.449 1.00 46.16 111 VAL A O 1
ATOM 875 N N . SER A 1 112 ? 9.797 29.550 9.094 1.00 44.75 112 SER A N 1
ATOM 876 C CA . SER A 1 112 ? 9.358 30.542 10.086 1.00 44.75 112 SER A CA 1
ATOM 877 C C . SER A 1 112 ? 8.199 31.398 9.553 1.00 44.75 112 SER A C 1
ATOM 879 O O . SER A 1 112 ? 8.135 31.641 8.344 1.00 44.75 112 SER A O 1
ATOM 881 N N . PRO A 1 113 ? 7.273 31.858 10.420 1.00 53.03 113 PRO A N 1
ATOM 882 C CA . PRO A 1 113 ? 6.253 32.824 10.022 1.00 53.03 113 PRO A CA 1
ATOM 883 C C . PRO A 1 113 ? 6.899 34.133 9.521 1.00 53.03 113 PRO A C 1
ATOM 885 O O . PRO A 1 113 ? 8.012 34.452 9.938 1.00 53.03 113 PRO A O 1
ATOM 888 N N . PRO A 1 114 ? 6.218 34.905 8.653 1.00 60.53 114 PRO A N 1
ATOM 889 C CA . PRO A 1 114 ? 6.683 36.229 8.247 1.00 60.53 114 PRO A CA 1
ATOM 890 C C . PRO A 1 114 ? 6.796 37.170 9.450 1.00 60.53 114 PRO A C 1
ATOM 892 O O . PRO A 1 114 ? 5.909 37.185 10.310 1.00 60.53 114 PRO A O 1
ATOM 895 N N . ASP A 1 115 ? 7.839 37.997 9.478 1.00 52.12 115 ASP A N 1
ATOM 896 C CA . ASP A 1 115 ? 7.975 39.042 10.490 1.00 52.12 115 ASP A CA 1
ATOM 897 C C . ASP A 1 115 ? 6.833 40.068 10.328 1.00 52.12 115 ASP A C 1
ATOM 899 O O . ASP A 1 115 ? 6.569 40.531 9.215 1.00 52.12 115 ASP A O 1
ATOM 903 N N . ASN A 1 116 ? 6.177 40.424 11.446 1.00 60.44 116 ASN A N 1
ATOM 904 C CA . ASN A 1 116 ? 5.079 41.409 11.605 1.00 60.44 116 ASN A CA 1
ATOM 905 C C . ASN A 1 116 ? 3.619 40.897 11.669 1.00 60.44 116 ASN A C 1
ATOM 907 O O . ASN A 1 116 ? 2.699 41.648 11.341 1.00 60.44 116 ASN A O 1
ATOM 911 N N . LEU A 1 117 ? 3.355 39.673 12.140 1.00 67.81 117 LEU A N 1
ATOM 912 C CA . LEU A 1 117 ? 1.980 39.254 12.468 1.00 67.81 117 LEU A CA 1
ATOM 913 C C . LEU A 1 117 ? 1.555 39.732 13.867 1.00 67.81 117 LEU A C 1
ATOM 915 O O . LEU A 1 117 ? 2.316 39.615 14.828 1.00 67.81 117 LEU A O 1
ATOM 919 N N . SER A 1 118 ? 0.317 40.220 14.005 1.00 78.50 118 SER A N 1
ATOM 920 C CA . SER A 1 118 ? -0.298 40.410 15.326 1.00 78.50 118 SER A CA 1
ATOM 921 C C . SER A 1 118 ? -0.493 39.061 16.034 1.00 78.50 118 SER A C 1
ATOM 923 O O . SER A 1 118 ? -0.513 38.012 15.389 1.00 78.50 118 SER A O 1
ATOM 925 N N . ALA A 1 119 ? -0.675 39.059 17.358 1.00 78.50 119 ALA A N 1
ATOM 926 C CA . ALA A 1 119 ? -0.866 37.820 18.122 1.00 78.50 119 ALA A CA 1
ATOM 927 C C . ALA A 1 119 ? -2.039 36.965 17.594 1.00 78.50 119 ALA A C 1
ATOM 929 O O . ALA A 1 119 ? -1.905 35.752 17.445 1.00 78.50 119 ALA A O 1
ATOM 930 N N . GLU A 1 120 ? -3.160 37.593 17.228 1.00 80.88 120 GLU A N 1
ATOM 931 C CA . GLU A 1 120 ? -4.318 36.910 16.632 1.00 80.88 120 GLU A CA 1
ATOM 932 C C . GLU A 1 120 ? -4.011 36.363 15.229 1.00 80.88 120 GLU A C 1
ATOM 934 O O . GLU A 1 120 ? -4.375 35.232 14.900 1.00 80.88 120 GLU A O 1
ATOM 939 N N . GLN A 1 121 ? -3.283 37.127 14.409 1.00 79.38 121 GLN A N 1
ATOM 940 C CA . GLN A 1 121 ? -2.872 36.689 13.073 1.00 79.38 121 GLN A CA 1
ATOM 941 C C . GLN A 1 121 ? -1.862 35.537 13.126 1.00 79.38 121 GLN A C 1
ATOM 943 O O . GLN A 1 121 ? -1.893 34.661 12.262 1.00 79.38 121 GLN A O 1
ATOM 948 N N . LEU A 1 122 ? -0.996 35.511 14.141 1.00 78.56 122 LEU A N 1
ATOM 949 C CA . LEU A 1 122 ? -0.039 34.436 14.382 1.00 78.56 122 LEU A CA 1
ATOM 950 C C . LEU A 1 122 ? -0.747 33.142 14.806 1.00 78.56 122 LEU A C 1
ATOM 952 O O . LEU A 1 122 ? -0.410 32.073 14.300 1.00 78.56 122 LEU A O 1
ATOM 956 N N . ILE A 1 123 ? -1.763 33.231 15.672 1.00 81.56 123 ILE A N 1
ATOM 957 C CA . ILE A 1 123 ? -2.600 32.085 16.066 1.00 81.56 123 ILE A CA 1
ATOM 958 C C . ILE A 1 123 ? -3.304 31.492 14.840 1.00 81.56 123 ILE A C 1
ATOM 960 O O . ILE A 1 123 ? -3.220 30.288 14.601 1.00 81.56 123 ILE A O 1
ATOM 964 N N . GLU A 1 124 ? -3.946 32.328 14.022 1.00 84.31 124 GLU A N 1
ATOM 965 C CA . GLU A 1 124 ? -4.644 31.871 12.816 1.00 84.31 124 GLU A CA 1
ATOM 966 C C . GLU A 1 124 ? -3.681 31.349 11.736 1.00 84.31 124 GLU A C 1
ATOM 968 O O . GLU A 1 124 ? -4.001 30.412 11.000 1.00 84.31 124 GLU A O 1
ATOM 973 N N . TYR A 1 125 ? -2.485 31.930 11.621 1.00 78.88 125 TYR A N 1
ATOM 974 C CA . TYR A 1 125 ? -1.428 31.419 10.749 1.00 78.88 125 TYR A CA 1
ATOM 975 C C . TYR A 1 125 ? -0.967 30.025 11.191 1.00 78.88 125 TYR A C 1
ATOM 977 O O . TYR A 1 125 ? -0.975 29.098 10.381 1.00 78.88 125 TYR A O 1
ATOM 985 N N . ASN A 1 126 ? -0.646 29.855 12.476 1.00 83.69 126 ASN A N 1
ATOM 986 C CA . ASN A 1 126 ? -0.219 28.573 13.031 1.00 83.69 126 ASN A CA 1
ATOM 987 C C . ASN A 1 126 ? -1.313 27.513 12.880 1.00 83.69 126 ASN A C 1
ATOM 989 O O . ASN A 1 126 ? -1.029 26.419 12.407 1.00 83.69 126 ASN A O 1
ATOM 993 N N . ARG A 1 127 ? -2.577 27.855 13.164 1.00 85.38 127 ARG A N 1
ATOM 994 C CA . ARG A 1 127 ? -3.720 26.948 12.985 1.00 85.38 127 ARG A CA 1
ATOM 995 C C . ARG A 1 127 ? -3.847 26.461 11.540 1.00 85.38 127 ARG A C 1
ATOM 997 O O . ARG A 1 127 ? -3.981 25.262 11.304 1.00 85.38 127 ARG A O 1
ATOM 1004 N N . ARG A 1 128 ? -3.796 27.378 10.565 1.00 86.38 128 ARG A N 1
ATOM 1005 C CA . ARG A 1 128 ? -3.863 27.024 9.135 1.00 86.38 128 ARG A CA 1
ATOM 1006 C C . ARG A 1 128 ? -2.688 26.156 8.713 1.00 86.38 128 ARG A C 1
ATOM 1008 O O . ARG A 1 128 ? -2.890 25.199 7.972 1.00 86.38 128 ARG A O 1
ATOM 1015 N N . ARG A 1 129 ? -1.488 26.472 9.194 1.00 83.75 129 ARG A N 1
ATOM 1016 C CA . ARG A 1 129 ? -0.282 25.709 8.895 1.00 83.75 129 ARG A CA 1
ATOM 1017 C C . ARG A 1 129 ? -0.348 24.294 9.468 1.00 83.75 129 ARG A C 1
ATOM 1019 O O . ARG A 1 129 ? -0.156 23.351 8.714 1.00 83.75 129 ARG A O 1
ATOM 1026 N N . THR A 1 130 ? -0.689 24.136 10.747 1.00 86.62 130 THR A N 1
ATOM 1027 C CA . THR A 1 130 ? -0.858 22.817 11.378 1.00 86.62 130 THR A CA 1
ATOM 1028 C C . THR A 1 130 ? -1.898 21.979 10.639 1.00 86.62 130 THR A C 1
ATOM 1030 O O . THR A 1 130 ? -1.677 20.798 10.394 1.00 86.62 130 THR A O 1
ATOM 1033 N N . GLU A 1 131 ? -3.009 22.584 10.212 1.00 90.31 131 GLU A N 1
ATOM 1034 C CA . GLU A 1 131 ? -4.028 21.876 9.434 1.00 90.31 131 GLU A CA 1
ATOM 1035 C C . GLU A 1 131 ? -3.533 21.480 8.029 1.00 90.31 131 GLU A C 1
ATOM 1037 O O . GLU A 1 131 ? -3.874 20.409 7.531 1.00 90.31 131 GLU A O 1
ATOM 1042 N N . GLN A 1 132 ? -2.717 22.312 7.376 1.00 86.75 132 GLN A N 1
ATOM 1043 C CA . GLN A 1 132 ? -2.095 21.976 6.089 1.00 86.75 132 GLN A CA 1
ATOM 1044 C C . GLN A 1 132 ? -1.067 20.849 6.227 1.00 86.75 132 GLN A C 1
ATOM 1046 O O . GLN A 1 132 ? -1.082 19.919 5.423 1.00 86.75 132 GLN A O 1
ATOM 1051 N N . GLU A 1 133 ? -0.211 20.909 7.247 1.00 88.44 133 GLU A N 1
ATOM 1052 C CA . GLU A 1 133 ? 0.767 19.864 7.566 1.00 88.44 133 GLU A CA 1
ATOM 1053 C C . GLU A 1 133 ? 0.060 18.538 7.871 1.00 88.44 133 GLU A C 1
ATOM 1055 O O . GLU A 1 133 ? 0.435 17.498 7.328 1.00 88.44 133 GLU A O 1
ATOM 1060 N N . TYR A 1 134 ? -1.026 18.585 8.649 1.00 91.62 134 TYR A N 1
ATOM 1061 C CA . TYR A 1 134 ? -1.876 17.429 8.921 1.00 91.62 134 TYR A CA 1
ATOM 1062 C C . TYR A 1 134 ? -2.450 16.823 7.635 1.00 91.62 134 TYR A C 1
ATOM 1064 O O . TYR A 1 134 ? -2.289 15.629 7.388 1.00 91.62 134 TYR A O 1
ATOM 1072 N N . LYS A 1 135 ? -3.070 17.642 6.776 1.00 92.19 135 LYS A N 1
ATOM 1073 C CA . LYS A 1 135 ? -3.652 17.173 5.508 1.00 92.19 135 LYS A CA 1
ATOM 1074 C C . LYS A 1 135 ? -2.605 16.584 4.570 1.00 92.19 135 LYS A C 1
ATOM 1076 O O . LYS A 1 135 ? -2.872 15.572 3.934 1.00 92.19 135 LYS A O 1
ATOM 1081 N N . ALA A 1 136 ? -1.421 17.190 4.495 1.00 90.38 136 ALA A N 1
ATOM 1082 C CA . ALA A 1 136 ? -0.323 16.671 3.688 1.00 90.38 136 ALA A CA 1
ATOM 1083 C C . ALA A 1 136 ? 0.164 15.311 4.212 1.00 90.38 136 ALA A C 1
ATOM 1085 O O . ALA A 1 136 ? 0.338 14.381 3.425 1.00 90.38 136 ALA A O 1
ATOM 1086 N N . LYS A 1 137 ? 0.323 15.166 5.536 1.00 92.94 137 LYS A N 1
ATOM 1087 C CA . LYS A 1 137 ? 0.690 13.891 6.171 1.00 92.94 137 LYS A CA 1
ATOM 1088 C C . LYS A 1 137 ? -0.361 12.809 5.904 1.00 92.94 137 LYS A C 1
ATOM 1090 O O . LYS A 1 137 ? -0.006 11.719 5.455 1.00 92.94 137 LYS A O 1
ATOM 1095 N N . LEU A 1 138 ? -1.636 13.129 6.130 1.00 93.56 138 LEU A N 1
ATOM 1096 C CA . LEU A 1 138 ? -2.756 12.222 5.887 1.00 93.56 138 LEU A CA 1
ATOM 1097 C C . LEU A 1 138 ? -2.802 11.776 4.419 1.00 93.56 138 LEU A C 1
ATOM 1099 O O . LEU A 1 138 ? -2.935 10.590 4.139 1.00 93.56 138 LEU A O 1
ATOM 1103 N N . GLU A 1 139 ? -2.619 12.699 3.476 1.00 94.00 139 GLU A N 1
ATOM 1104 C CA . GLU A 1 139 ? -2.611 12.389 2.045 1.00 94.00 139 GLU A CA 1
ATOM 1105 C C . GLU A 1 139 ? -1.454 11.456 1.655 1.00 94.00 139 GLU A C 1
ATOM 1107 O O . GLU A 1 139 ? -1.650 10.517 0.882 1.00 94.00 139 GLU A O 1
ATOM 1112 N N . VAL A 1 140 ? -0.258 11.648 2.224 1.00 91.94 140 VAL A N 1
ATOM 1113 C CA . VAL A 1 140 ? 0.875 10.733 2.007 1.00 91.94 140 VAL A CA 1
ATOM 1114 C C . VAL A 1 140 ? 0.542 9.329 2.512 1.00 91.94 140 VAL A C 1
ATOM 1116 O O . VAL A 1 140 ? 0.778 8.356 1.793 1.00 91.94 140 VAL A O 1
ATOM 1119 N N . GLN A 1 141 ? -0.038 9.206 3.706 1.00 95.69 141 GLN A N 1
ATOM 1120 C CA . GLN A 1 141 ? -0.449 7.915 4.262 1.00 95.69 141 GLN A CA 1
ATOM 1121 C C . GLN A 1 141 ? -1.547 7.256 3.402 1.00 95.69 141 GLN A C 1
ATOM 1123 O O . GLN A 1 141 ? -1.406 6.098 3.004 1.00 95.69 141 GLN A O 1
ATOM 1128 N N . LEU A 1 142 ? -2.589 8.001 3.017 1.00 94.69 142 LEU A N 1
ATOM 1129 C CA . LEU A 1 142 ? -3.683 7.507 2.171 1.00 94.69 142 LEU A CA 1
ATOM 1130 C C . LEU A 1 142 ? -3.216 7.097 0.772 1.00 94.69 142 LEU A C 1
ATOM 1132 O O . LEU A 1 142 ? -3.695 6.097 0.238 1.00 94.69 142 LEU A O 1
ATOM 1136 N N . SER A 1 143 ? -2.235 7.803 0.201 1.00 93.81 143 SER A N 1
ATOM 1137 C CA . SER A 1 143 ? -1.655 7.455 -1.101 1.00 93.81 143 SER A CA 1
ATOM 1138 C C . SER A 1 143 ? -1.011 6.064 -1.128 1.00 93.81 143 SER A C 1
ATOM 1140 O O . SER A 1 143 ? -0.922 5.453 -2.194 1.00 93.81 143 SER A O 1
ATOM 1142 N N . LYS A 1 144 ? -0.605 5.550 0.040 1.00 94.19 144 LYS A N 1
ATOM 1143 C CA . LYS A 1 144 ? -0.083 4.191 0.224 1.00 94.19 144 LYS A CA 1
ATOM 1144 C C . LYS A 1 144 ? -1.194 3.216 0.623 1.00 94.19 144 LYS A C 1
ATOM 1146 O O . LYS A 1 144 ? -1.295 2.135 0.044 1.00 94.19 144 LYS A O 1
ATOM 1151 N N . LEU A 1 145 ? -2.039 3.599 1.580 1.00 96.19 145 LEU A N 1
ATOM 1152 C CA . LEU A 1 145 ? -3.045 2.713 2.167 1.00 96.19 145 LEU A CA 1
ATOM 1153 C C . LEU A 1 145 ? -4.189 2.378 1.204 1.00 96.19 145 LEU A C 1
ATOM 1155 O O . LEU A 1 145 ? -4.493 1.202 1.015 1.00 96.19 145 LEU A O 1
ATOM 1159 N N . GLU A 1 146 ? -4.808 3.380 0.571 1.00 96.38 146 GLU A N 1
ATOM 1160 C CA . GLU A 1 146 ? -6.012 3.173 -0.248 1.00 96.38 146 GLU A CA 1
ATOM 1161 C C . GLU A 1 146 ? -5.772 2.190 -1.416 1.00 96.38 146 GLU A C 1
ATOM 1163 O O . GLU A 1 146 ? -6.573 1.263 -1.571 1.00 96.38 146 GLU A O 1
ATOM 1168 N N . PRO A 1 147 ? -4.678 2.292 -2.207 1.00 96.44 147 PRO A N 1
ATOM 1169 C CA . PRO A 1 147 ? -4.415 1.328 -3.276 1.00 96.44 147 PRO A CA 1
ATOM 1170 C C . PRO A 1 147 ? -4.182 -0.091 -2.750 1.00 96.44 147 PRO A C 1
ATOM 1172 O O . PRO A 1 147 ? -4.720 -1.044 -3.309 1.00 96.44 147 PRO A O 1
ATOM 1175 N N . ALA A 1 148 ? -3.399 -0.234 -1.672 1.00 95.56 148 ALA A N 1
ATOM 1176 C CA . ALA A 1 148 ? -3.072 -1.534 -1.086 1.00 95.56 148 ALA A CA 1
ATOM 1177 C C . ALA A 1 148 ? -4.301 -2.219 -0.475 1.00 95.56 148 ALA A C 1
ATOM 1179 O O . ALA A 1 148 ? -4.429 -3.441 -0.541 1.00 95.56 148 ALA A O 1
ATOM 1180 N N . PHE A 1 149 ? -5.225 -1.433 0.077 1.00 95.62 149 PHE A N 1
ATOM 1181 C CA . PHE A 1 149 ? -6.488 -1.938 0.593 1.00 95.62 149 PHE A CA 1
ATOM 1182 C C . PHE A 1 149 ? -7.411 -2.441 -0.526 1.00 95.62 149 PHE A C 1
ATOM 1184 O O . PHE A 1 149 ? -8.013 -3.507 -0.392 1.00 95.62 149 PHE A O 1
ATOM 1191 N N . ARG A 1 150 ? -7.513 -1.701 -1.638 1.00 95.00 150 ARG A N 1
ATOM 1192 C CA . ARG A 1 150 ? -8.486 -1.974 -2.712 1.00 95.00 150 ARG A CA 1
ATOM 1193 C C . ARG A 1 150 ? -8.046 -3.042 -3.709 1.00 95.00 150 ARG A C 1
ATOM 1195 O O . ARG A 1 150 ? -8.893 -3.754 -4.237 1.00 95.00 150 ARG A O 1
ATOM 1202 N N . GLU A 1 151 ? -6.750 -3.154 -3.986 1.00 95.75 151 GLU A N 1
ATOM 1203 C CA . GLU A 1 151 ? -6.218 -4.053 -5.013 1.00 95.75 151 GLU A CA 1
ATOM 1204 C C . GLU A 1 151 ? -5.092 -4.923 -4.431 1.00 95.75 151 GLU A C 1
ATOM 1206 O O . GLU A 1 151 ? -4.007 -4.414 -4.137 1.00 95.75 151 GLU A O 1
ATOM 1211 N N . PRO A 1 152 ? -5.285 -6.251 -4.310 1.00 92.56 152 PRO A N 1
ATOM 1212 C CA . PRO A 1 152 ? -4.267 -7.157 -3.779 1.00 92.56 152 PRO A CA 1
ATOM 1213 C C . PRO A 1 152 ? -2.911 -7.070 -4.495 1.00 92.56 152 PRO A C 1
ATOM 1215 O O . PRO A 1 152 ? -1.862 -7.198 -3.861 1.00 92.56 152 PRO A O 1
ATOM 1218 N N . ARG A 1 153 ? -2.888 -6.800 -5.809 1.00 95.88 153 ARG A N 1
ATOM 1219 C CA . ARG A 1 153 ? -1.625 -6.622 -6.551 1.00 95.88 153 ARG A CA 1
ATOM 1220 C C . ARG A 1 153 ? -0.849 -5.387 -6.096 1.00 95.88 153 ARG A C 1
ATOM 1222 O O . ARG A 1 153 ? 0.382 -5.403 -6.144 1.00 95.88 153 ARG A O 1
ATOM 1229 N N . ALA A 1 154 ? -1.532 -4.346 -5.614 1.00 96.88 154 ALA A N 1
ATOM 1230 C CA . ALA A 1 154 ? -0.896 -3.120 -5.145 1.00 96.88 154 ALA A CA 1
ATOM 1231 C C . ALA A 1 154 ? -0.032 -3.358 -3.902 1.00 96.88 154 ALA A C 1
ATOM 1233 O O . ALA A 1 154 ? 1.021 -2.737 -3.781 1.00 96.88 154 ALA A O 1
ATOM 1234 N N . VAL A 1 155 ? -0.401 -4.319 -3.045 1.00 95.19 155 VAL A N 1
ATOM 1235 C CA . VAL A 1 155 ? 0.444 -4.771 -1.927 1.00 95.19 155 VAL A CA 1
ATOM 1236 C C . VAL A 1 155 ? 1.801 -5.239 -2.444 1.00 95.19 155 VAL A C 1
ATOM 1238 O O . VAL A 1 155 ? 2.848 -4.783 -1.980 1.00 95.19 155 VAL A O 1
ATOM 1241 N N . LYS A 1 156 ? 1.801 -6.115 -3.456 1.00 95.56 156 LYS A N 1
ATOM 1242 C CA . LYS A 1 156 ? 3.049 -6.667 -3.988 1.00 95.56 156 LYS A CA 1
ATOM 1243 C C . LYS A 1 156 ? 3.876 -5.624 -4.732 1.00 95.56 156 LYS A C 1
ATOM 1245 O O . LYS A 1 156 ? 5.100 -5.635 -4.618 1.00 95.56 156 LYS A O 1
ATOM 1250 N N . VAL A 1 157 ? 3.217 -4.721 -5.459 1.00 96.75 157 VAL A N 1
ATOM 1251 C CA . VAL A 1 157 ? 3.874 -3.577 -6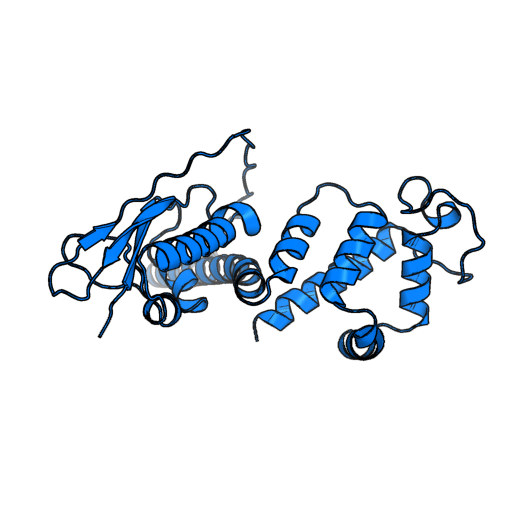.103 1.00 96.75 157 VAL A CA 1
ATOM 1252 C C . VAL A 1 157 ? 4.574 -2.720 -5.051 1.00 96.75 157 VAL A C 1
ATOM 1254 O O . VAL A 1 157 ? 5.774 -2.504 -5.174 1.00 96.75 157 VAL A O 1
ATOM 1257 N N . GLN A 1 158 ? 3.885 -2.303 -3.985 1.00 94.69 158 GLN A N 1
ATOM 1258 C CA . GLN A 1 158 ? 4.487 -1.480 -2.931 1.00 94.69 158 GLN A CA 1
ATOM 1259 C C . GLN A 1 158 ? 5.673 -2.174 -2.256 1.00 94.69 158 GLN A C 1
ATOM 1261 O O . GLN A 1 158 ? 6.723 -1.559 -2.106 1.00 94.69 158 GLN A O 1
ATOM 1266 N N . GLN A 1 159 ? 5.572 -3.470 -1.949 1.00 92.44 159 GLN A N 1
ATOM 1267 C CA . GLN A 1 159 ? 6.703 -4.241 -1.416 1.00 92.44 159 GLN A CA 1
ATOM 1268 C C . GLN A 1 159 ? 7.915 -4.265 -2.361 1.00 92.44 159 GLN A C 1
ATOM 1270 O O . GLN A 1 159 ? 9.053 -4.196 -1.905 1.00 92.44 159 GLN A O 1
ATOM 1275 N N . LEU A 1 160 ? 7.697 -4.388 -3.676 1.00 93.81 160 LEU A N 1
ATOM 1276 C CA . LEU A 1 160 ? 8.789 -4.360 -4.651 1.00 93.81 160 LEU A CA 1
ATOM 1277 C C . LEU A 1 160 ? 9.413 -2.966 -4.756 1.00 93.81 160 LEU A C 1
ATOM 1279 O O . LEU A 1 160 ? 10.631 -2.878 -4.855 1.00 93.81 160 LEU A O 1
ATOM 1283 N N . LEU A 1 161 ? 8.602 -1.906 -4.700 1.00 92.75 161 LEU A N 1
ATOM 1284 C CA . LEU A 1 161 ? 9.054 -0.511 -4.767 1.00 92.75 161 LEU A CA 1
ATOM 1285 C C . LEU A 1 161 ? 9.930 -0.092 -3.577 1.00 92.75 161 LEU A C 1
ATOM 1287 O O . LEU A 1 161 ? 10.723 0.832 -3.716 1.00 92.75 161 LEU A O 1
ATOM 1291 N N . LYS A 1 162 ? 9.797 -0.760 -2.426 1.00 89.38 162 LYS A N 1
ATOM 1292 C CA . LYS A 1 162 ? 10.610 -0.503 -1.226 1.00 89.38 162 LYS A CA 1
ATOM 1293 C C . LYS A 1 162 ? 12.033 -1.054 -1.299 1.00 89.38 162 LYS A C 1
ATOM 1295 O O . LYS A 1 162 ? 12.831 -0.769 -0.417 1.00 89.38 162 LYS A O 1
ATOM 1300 N N . ARG A 1 163 ? 12.357 -1.892 -2.287 1.00 89.69 163 ARG A N 1
ATOM 1301 C CA . ARG A 1 163 ? 13.688 -2.504 -2.373 1.00 89.69 163 ARG A CA 1
ATOM 1302 C C . ARG A 1 163 ? 14.747 -1.442 -2.669 1.00 89.69 163 ARG A C 1
ATOM 1304 O O . ARG A 1 163 ? 14.591 -0.666 -3.608 1.00 89.69 163 ARG A O 1
ATOM 1311 N N . ASP A 1 164 ? 15.861 -1.491 -1.940 1.00 84.56 164 ASP A N 1
ATOM 1312 C CA . ASP A 1 164 ? 16.998 -0.575 -2.130 1.00 84.56 164 ASP A CA 1
A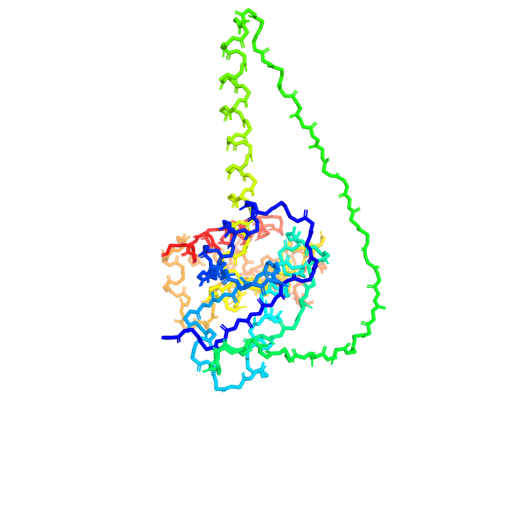TOM 1313 C C . ASP A 1 164 ? 17.577 -0.639 -3.550 1.00 84.56 164 ASP A C 1
ATOM 1315 O O . ASP A 1 164 ? 18.053 0.355 -4.105 1.00 84.56 164 ASP A O 1
ATOM 1319 N N . SER A 1 165 ? 17.514 -1.819 -4.169 1.00 89.94 165 SER A N 1
ATOM 1320 C CA . SER A 1 165 ? 18.007 -2.059 -5.518 1.00 89.94 165 SER A CA 1
ATOM 1321 C C . SER A 1 165 ? 17.008 -2.838 -6.370 1.00 89.94 165 SER A C 1
ATOM 1323 O O . SER A 1 165 ? 16.225 -3.671 -5.902 1.00 89.94 165 SER A O 1
ATOM 1325 N N . HIS A 1 166 ? 17.050 -2.550 -7.670 1.00 94.19 166 HIS A N 1
ATOM 1326 C CA . HIS A 1 166 ? 16.254 -3.224 -8.683 1.00 94.19 166 HIS A CA 1
ATOM 1327 C C . HIS A 1 166 ? 17.159 -3.843 -9.741 1.00 94.19 166 HIS A C 1
ATOM 1329 O O . HIS A 1 166 ? 18.201 -3.289 -10.078 1.00 94.19 166 HIS A O 1
ATOM 1335 N N . ASN A 1 167 ? 16.700 -4.958 -10.299 1.00 95.69 167 ASN A N 1
ATOM 1336 C CA . ASN A 1 167 ? 17.265 -5.631 -11.460 1.00 95.69 167 ASN A CA 1
ATOM 1337 C C . ASN A 1 167 ? 16.143 -5.829 -12.497 1.00 95.69 167 ASN A C 1
ATOM 1339 O O . ASN A 1 167 ? 14.981 -5.488 -12.250 1.00 95.69 167 ASN A O 1
ATOM 1343 N N . GLY A 1 168 ? 16.478 -6.366 -13.665 1.00 96.00 168 GLY A N 1
ATOM 1344 C CA . GLY A 1 168 ? 15.542 -6.579 -14.764 1.00 96.00 168 GLY A CA 1
ATOM 1345 C C . GLY A 1 168 ? 14.366 -7.463 -14.362 1.00 96.00 168 GLY A C 1
ATOM 1346 O O . GLY A 1 168 ? 13.231 -7.179 -14.736 1.00 96.00 168 GLY A O 1
ATOM 1347 N N . GLU A 1 169 ? 14.604 -8.473 -13.521 1.00 96.50 169 GLU A N 1
ATOM 1348 C CA . GLU A 1 169 ? 13.539 -9.318 -12.980 1.00 96.50 169 GLU A CA 1
ATOM 1349 C C . GLU A 1 169 ? 12.550 -8.517 -12.125 1.00 96.50 169 GLU A C 1
ATOM 1351 O O . GLU A 1 169 ? 11.344 -8.586 -12.361 1.00 96.50 169 GLU A O 1
ATOM 1356 N N . SER A 1 170 ? 13.025 -7.731 -11.153 1.00 96.56 170 SER A N 1
ATOM 1357 C CA . SER A 1 170 ? 12.129 -6.989 -10.263 1.00 96.56 170 SER A CA 1
ATOM 1358 C C . SER A 1 170 ? 11.397 -5.850 -10.976 1.00 96.56 170 SER A C 1
ATOM 1360 O O . SER A 1 170 ? 10.215 -5.641 -10.699 1.00 96.56 170 SER A O 1
ATOM 1362 N N . LEU A 1 171 ? 12.035 -5.172 -11.939 1.00 97.31 171 LEU A N 1
ATOM 1363 C CA . LEU A 1 171 ? 11.373 -4.163 -12.774 1.00 97.31 171 LEU A CA 1
ATOM 1364 C C . LEU A 1 171 ? 10.305 -4.778 -13.679 1.00 97.31 171 LEU A C 1
ATOM 1366 O O . LEU A 1 171 ? 9.185 -4.267 -13.739 1.00 97.31 171 LEU A O 1
ATOM 1370 N N . TYR A 1 172 ? 10.614 -5.891 -14.348 1.00 97.50 172 TYR A N 1
ATOM 1371 C CA . TYR A 1 172 ? 9.627 -6.573 -15.180 1.00 97.50 172 TYR A CA 1
ATOM 1372 C C . TYR A 1 172 ? 8.485 -7.136 -14.333 1.00 97.50 172 TYR A C 1
ATOM 1374 O O . TYR A 1 172 ? 7.328 -7.063 -14.736 1.00 97.50 172 TYR A O 1
ATOM 1382 N N . LYS A 1 173 ? 8.772 -7.608 -13.112 1.00 97.50 173 LYS A N 1
ATOM 1383 C CA . LYS A 1 173 ? 7.730 -8.092 -12.206 1.00 97.50 173 LYS A CA 1
ATOM 1384 C C . LYS A 1 173 ? 6.780 -6.993 -11.752 1.00 97.50 173 LYS A C 1
ATOM 1386 O O . LYS A 1 173 ? 5.578 -7.238 -11.679 1.00 97.50 173 LYS A O 1
ATOM 1391 N N . ILE A 1 174 ? 7.294 -5.794 -11.465 1.00 97.88 174 ILE A N 1
ATOM 1392 C CA . ILE A 1 174 ? 6.439 -4.630 -11.205 1.00 97.88 174 ILE A CA 1
ATOM 1393 C C . ILE A 1 174 ? 5.552 -4.389 -12.427 1.00 97.88 174 ILE A C 1
ATOM 1395 O O . ILE A 1 174 ? 4.338 -4.345 -12.274 1.00 97.88 174 ILE A O 1
ATOM 1399 N N . TYR A 1 175 ? 6.127 -4.323 -13.629 1.00 98.06 175 TYR A N 1
ATOM 1400 C CA . TYR A 1 175 ? 5.364 -4.118 -14.861 1.00 98.06 175 TYR A CA 1
ATOM 1401 C C . TYR A 1 175 ? 4.231 -5.147 -15.042 1.00 98.06 175 TYR A C 1
ATOM 1403 O O . TYR A 1 175 ? 3.087 -4.758 -15.263 1.00 98.06 175 TYR A O 1
ATOM 1411 N N . GLU A 1 176 ? 4.518 -6.443 -14.877 1.00 97.62 176 GLU A N 1
ATOM 1412 C CA . GLU A 1 176 ? 3.518 -7.521 -14.952 1.00 97.62 176 GLU A CA 1
ATOM 1413 C C . GLU A 1 176 ? 2.393 -7.358 -13.921 1.00 97.62 176 GLU A C 1
ATOM 1415 O O . GLU A 1 176 ? 1.234 -7.629 -14.221 1.00 97.62 176 GLU A O 1
ATOM 1420 N N . LEU A 1 177 ? 2.702 -6.921 -12.695 1.00 97.75 177 LEU A N 1
ATOM 1421 C CA . LEU A 1 177 ? 1.681 -6.707 -11.665 1.00 97.75 177 LEU A CA 1
ATOM 1422 C C . LEU A 1 177 ? 0.723 -5.569 -12.044 1.00 97.75 177 LEU A C 1
ATOM 1424 O O . LEU A 1 177 ? -0.486 -5.699 -11.827 1.00 97.75 177 LEU A O 1
ATOM 1428 N N . LEU A 1 178 ? 1.257 -4.492 -12.630 1.00 97.25 178 LEU A N 1
ATOM 1429 C CA . LEU A 1 178 ? 0.475 -3.352 -13.117 1.00 97.25 178 LEU A CA 1
ATOM 1430 C C . LEU A 1 178 ? -0.397 -3.753 -14.319 1.00 97.25 178 LEU A C 1
ATOM 1432 O O . LEU A 1 178 ? -1.592 -3.459 -14.334 1.00 97.25 178 LEU A O 1
ATOM 1436 N N . GLU A 1 179 ? 0.194 -4.460 -15.289 1.00 96.94 179 GLU A N 1
ATOM 1437 C CA . GLU A 1 179 ? -0.470 -4.953 -16.505 1.00 96.94 179 GLU A CA 1
ATOM 1438 C C . GLU A 1 179 ? -1.551 -6.000 -16.184 1.00 96.94 179 GLU A C 1
ATOM 1440 O O . GLU A 1 179 ? -2.633 -6.001 -16.773 1.00 96.94 179 GLU A O 1
ATOM 1445 N N . GLY A 1 180 ? -1.289 -6.881 -15.218 1.00 94.50 180 GLY A N 1
ATOM 1446 C CA . GLY A 1 180 ? -2.099 -8.069 -14.978 1.00 94.50 180 GLY A CA 1
ATOM 1447 C C . GLY A 1 180 ? -1.815 -9.157 -16.014 1.00 94.50 180 GLY A C 1
ATOM 1448 O O . GLY A 1 180 ? -0.665 -9.457 -16.326 1.00 94.50 180 GLY A O 1
ATOM 1449 N N . HIS A 1 181 ? -2.864 -9.805 -16.524 1.00 93.00 181 HIS A N 1
ATOM 1450 C CA . HIS A 1 181 ? -2.689 -10.856 -17.524 1.00 93.00 181 HIS A CA 1
ATOM 1451 C C . HIS A 1 181 ? -2.250 -10.255 -18.877 1.00 93.00 181 HIS A C 1
ATOM 1453 O O . HIS A 1 181 ? -2.828 -9.250 -19.296 1.00 93.00 181 HIS A O 1
ATOM 1459 N N . PRO A 1 182 ? -1.316 -10.877 -19.629 1.00 90.19 182 PRO A N 1
ATOM 1460 C CA . PRO A 1 182 ? -0.831 -10.341 -20.908 1.00 90.19 182 PRO A CA 1
ATOM 1461 C C . PRO A 1 182 ? -1.912 -10.079 -21.970 1.00 90.19 182 PRO A C 1
ATOM 1463 O O . PRO A 1 182 ? -1.687 -9.302 -22.897 1.00 90.19 182 PRO A O 1
ATOM 1466 N N . SER A 1 183 ? -3.096 -10.691 -21.850 1.00 93.56 183 SER A N 1
ATOM 1467 C CA . SER A 1 183 ? -4.253 -10.385 -22.709 1.00 93.56 183 SER A CA 1
ATOM 1468 C C . SER A 1 183 ? -4.758 -8.946 -22.558 1.00 93.56 183 SER A C 1
ATOM 1470 O O . SER A 1 183 ? -5.383 -8.435 -23.482 1.00 93.56 183 SER A O 1
ATOM 1472 N N . HIS A 1 184 ? -4.476 -8.278 -21.436 1.00 93.12 184 HIS A N 1
ATOM 1473 C CA . HIS A 1 184 ? -4.867 -6.889 -21.173 1.00 93.12 184 HIS A CA 1
ATOM 1474 C C . HIS A 1 184 ? -3.818 -5.874 -21.640 1.00 93.12 184 HIS A C 1
ATOM 1476 O O . HIS A 1 184 ? -4.038 -4.672 -21.522 1.00 93.12 184 HIS A O 1
ATOM 1482 N N . ARG A 1 185 ? -2.691 -6.327 -22.211 1.00 94.88 185 ARG A N 1
ATOM 1483 C CA . ARG A 1 185 ? -1.575 -5.463 -22.621 1.00 94.88 185 ARG A CA 1
ATOM 1484 C C . ARG A 1 185 ? -2.010 -4.284 -23.475 1.00 94.88 185 ARG A C 1
ATOM 1486 O O . ARG A 1 185 ? -1.552 -3.172 -23.256 1.00 94.88 185 ARG A O 1
ATOM 1493 N N . LYS A 1 186 ? -2.881 -4.531 -24.456 1.00 96.06 186 LYS A N 1
ATOM 1494 C CA . LYS A 1 186 ? -3.347 -3.486 -25.372 1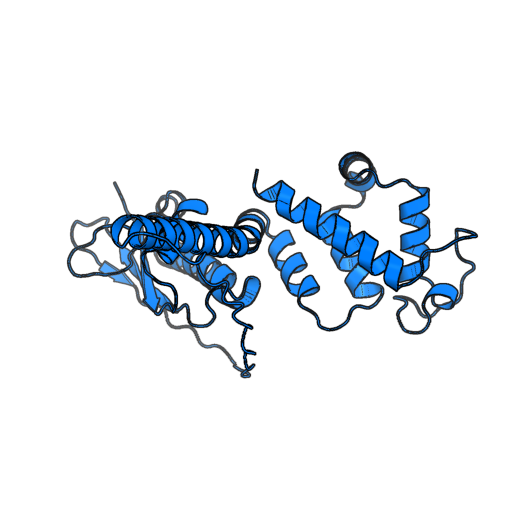.00 96.06 186 LYS A CA 1
ATOM 1495 C C . LYS A 1 186 ? -4.091 -2.380 -24.616 1.00 96.06 186 LYS A C 1
ATOM 1497 O O . LYS A 1 186 ? -3.742 -1.218 -24.766 1.00 96.06 186 LYS A O 1
ATOM 1502 N N . GLU A 1 187 ? -5.050 -2.753 -23.772 1.00 96.12 187 GLU A N 1
ATOM 1503 C CA . GLU A 1 187 ? -5.807 -1.811 -22.939 1.00 96.12 187 GLU A CA 1
ATOM 1504 C C . GLU A 1 187 ? -4.891 -1.081 -21.949 1.00 96.12 187 GLU A C 1
ATOM 1506 O O . GLU A 1 187 ? -4.977 0.134 -21.793 1.00 96.12 187 GLU A O 1
ATOM 1511 N N . PHE A 1 188 ? -3.963 -1.805 -21.319 1.00 96.44 188 PHE A N 1
ATOM 1512 C CA . PHE A 1 188 ? -2.977 -1.224 -20.412 1.00 96.44 188 PHE A CA 1
ATOM 1513 C C . PHE A 1 188 ? -2.082 -0.200 -21.126 1.00 96.44 188 PHE A C 1
ATOM 1515 O O . PHE A 1 188 ? -1.878 0.905 -20.629 1.00 96.44 188 PHE A O 1
ATOM 1522 N N . HIS A 1 189 ? -1.587 -0.529 -22.320 1.00 97.50 189 HIS A N 1
ATOM 1523 C CA . HIS A 1 189 ? -0.781 0.374 -23.144 1.00 97.50 189 HIS A CA 1
ATOM 1524 C C . HIS A 1 189 ? -1.558 1.627 -23.533 1.00 97.50 189 HIS A C 1
ATOM 1526 O O . HIS A 1 189 ? -1.042 2.726 -23.365 1.00 97.50 189 HIS A O 1
ATOM 1532 N N . GLU A 1 190 ? -2.802 1.479 -23.986 1.00 96.62 190 GLU A N 1
ATOM 1533 C CA . GLU A 1 190 ? -3.675 2.605 -24.334 1.00 96.62 190 GLU A CA 1
ATOM 1534 C C . GLU A 1 190 ? -3.944 3.505 -23.120 1.00 96.62 190 GLU A C 1
ATOM 1536 O O . GLU A 1 190 ? -3.777 4.721 -23.204 1.00 96.62 190 GLU A O 1
ATOM 1541 N N . ARG A 1 191 ? -4.274 2.913 -21.966 1.00 95.25 191 ARG A N 1
ATOM 1542 C CA . ARG A 1 191 ? -4.565 3.641 -20.723 1.00 95.25 191 ARG A CA 1
ATOM 1543 C C . ARG A 1 191 ? -3.376 4.454 -20.210 1.00 95.25 191 ARG A C 1
ATOM 1545 O O . ARG A 1 191 ? -3.578 5.536 -19.666 1.00 95.25 191 ARG A O 1
ATOM 1552 N N . PHE A 1 192 ? -2.159 3.933 -20.348 1.00 95.69 192 PHE A N 1
ATOM 1553 C CA . PHE A 1 192 ? -0.941 4.571 -19.839 1.00 95.69 192 PHE A CA 1
ATOM 1554 C C . PHE A 1 192 ? -0.092 5.235 -20.933 1.00 95.69 192 PHE A C 1
ATOM 1556 O O . PHE A 1 192 ? 1.019 5.676 -20.651 1.00 95.69 192 PHE A O 1
ATOM 1563 N N . GLY A 1 193 ? -0.601 5.324 -22.167 1.00 95.81 193 GLY A N 1
ATOM 1564 C CA . GLY A 1 193 ? 0.091 5.967 -23.287 1.00 95.81 193 GLY A CA 1
ATOM 1565 C C . GLY A 1 193 ? 1.400 5.284 -23.695 1.00 95.81 193 GLY A C 1
ATOM 1566 O O . GLY A 1 193 ? 2.307 5.951 -24.178 1.00 95.81 193 GLY A O 1
ATOM 1567 N N . ILE A 1 194 ? 1.522 3.971 -23.488 1.00 97.19 194 ILE A N 1
ATOM 1568 C CA . ILE A 1 194 ? 2.741 3.207 -23.775 1.00 97.19 194 ILE A CA 1
ATOM 1569 C C . ILE A 1 194 ? 2.707 2.754 -25.233 1.00 97.19 194 ILE A C 1
ATOM 1571 O O . ILE A 1 194 ? 1.886 1.920 -25.615 1.00 97.19 194 ILE A O 1
ATOM 1575 N N . SER A 1 195 ? 3.625 3.245 -26.063 1.00 96.44 195 SER A N 1
ATOM 1576 C CA . SER A 1 195 ? 3.745 2.723 -27.424 1.00 96.44 195 SER A CA 1
ATOM 1577 C C . SER A 1 195 ? 4.375 1.323 -27.448 1.00 96.44 195 SER A C 1
ATOM 1579 O O . SER A 1 195 ? 5.190 0.952 -26.599 1.00 96.44 195 SER A O 1
ATOM 1581 N N . LYS A 1 196 ? 4.074 0.540 -28.496 1.00 94.94 196 LYS A N 1
ATOM 1582 C CA . LYS A 1 196 ? 4.734 -0.760 -28.734 1.00 94.94 196 LYS A CA 1
ATOM 1583 C C . LYS A 1 196 ? 6.261 -0.623 -28.796 1.00 94.94 196 LYS A C 1
ATOM 1585 O O . LYS A 1 196 ? 6.973 -1.517 -28.343 1.00 94.94 196 LYS A O 1
ATOM 1590 N N . VAL A 1 197 ? 6.751 0.481 -29.366 1.00 95.94 197 VAL A N 1
ATOM 1591 C CA . VAL A 1 197 ? 8.185 0.769 -29.477 1.00 95.94 197 VAL A CA 1
ATOM 1592 C C . VAL A 1 197 ? 8.780 1.025 -28.097 1.00 95.94 197 VAL A C 1
ATOM 1594 O O . VAL A 1 197 ? 9.773 0.392 -27.760 1.00 95.94 197 VAL A O 1
ATOM 1597 N N . GLU A 1 198 ? 8.166 1.871 -27.266 1.00 96.62 198 GLU A N 1
ATOM 1598 C CA . GLU A 1 198 ? 8.627 2.101 -25.888 1.00 96.62 198 GLU A CA 1
ATOM 1599 C C . GLU A 1 198 ? 8.642 0.824 -25.059 1.00 96.62 198 GLU A C 1
ATOM 1601 O O . GLU A 1 198 ? 9.644 0.541 -24.405 1.00 96.62 198 GLU A O 1
ATOM 1606 N N . PHE A 1 199 ? 7.583 0.011 -25.138 1.00 97.12 199 PHE A N 1
ATOM 1607 C CA . PHE A 1 199 ? 7.561 -1.277 -24.452 1.00 97.12 199 PHE A CA 1
ATOM 1608 C C . PHE A 1 199 ? 8.694 -2.193 -24.924 1.00 97.12 199 PHE A C 1
ATOM 1610 O O . PHE A 1 199 ? 9.309 -2.874 -24.107 1.00 97.12 199 PHE A O 1
ATOM 1617 N N . GLN A 1 200 ? 9.008 -2.210 -26.223 1.00 96.88 200 GLN A N 1
ATOM 1618 C CA . GLN A 1 200 ? 10.107 -3.029 -26.723 1.00 96.88 200 GLN A CA 1
ATOM 1619 C C . GLN A 1 200 ? 11.477 -2.494 -26.284 1.00 96.88 200 GLN A C 1
ATOM 1621 O O . GLN A 1 200 ? 12.321 -3.295 -25.891 1.00 96.88 200 GLN A O 1
ATOM 1626 N N . ARG A 1 201 ? 11.676 -1.169 -26.257 1.00 97.94 201 ARG A N 1
ATOM 1627 C CA . ARG A 1 201 ? 12.898 -0.544 -25.718 1.00 97.94 201 ARG A CA 1
ATOM 1628 C C . ARG A 1 201 ? 13.087 -0.866 -24.234 1.00 97.94 201 ARG A C 1
ATOM 1630 O O . ARG A 1 201 ? 14.199 -1.183 -23.820 1.00 97.94 201 ARG A O 1
ATOM 1637 N N . PHE A 1 202 ? 12.006 -0.819 -23.452 1.00 97.94 202 PHE A N 1
ATOM 1638 C CA . PHE A 1 202 ? 11.984 -1.270 -22.059 1.00 97.94 202 PHE A CA 1
ATOM 1639 C C . PHE A 1 202 ? 12.312 -2.764 -21.952 1.00 97.94 202 PHE A C 1
ATOM 1641 O O . PHE A 1 202 ? 13.145 -3.160 -21.143 1.00 97.94 202 PHE A O 1
ATOM 1648 N N . SER A 1 203 ? 11.682 -3.594 -22.786 1.00 96.62 203 SER A N 1
ATOM 1649 C CA . SER A 1 203 ? 11.884 -5.042 -22.781 1.00 96.62 203 SER A CA 1
ATOM 1650 C C . SER A 1 203 ? 13.333 -5.418 -23.089 1.00 96.62 203 SER A C 1
ATOM 1652 O O . SER A 1 203 ? 13.869 -6.299 -22.425 1.00 96.62 203 SER A O 1
ATOM 1654 N N . ASP A 1 204 ? 13.971 -4.737 -24.043 1.00 96.88 204 ASP A N 1
ATOM 1655 C CA . ASP A 1 204 ? 15.391 -4.924 -24.342 1.00 96.88 204 ASP A CA 1
ATOM 1656 C C . ASP A 1 204 ? 16.254 -4.572 -23.116 1.00 96.88 204 ASP A C 1
ATOM 1658 O O . ASP A 1 204 ? 17.132 -5.344 -22.749 1.00 96.88 204 ASP A O 1
ATOM 1662 N N . ALA A 1 205 ? 15.945 -3.476 -22.418 1.00 96.75 205 ALA A N 1
ATOM 1663 C CA . ALA A 1 205 ? 16.694 -3.020 -21.245 1.00 96.75 205 ALA A CA 1
ATOM 1664 C C . ALA A 1 205 ? 16.639 -3.962 -20.033 1.00 96.75 205 ALA A C 1
ATOM 1666 O O . ALA A 1 205 ? 17.573 -3.984 -19.241 1.00 96.75 205 ALA A O 1
ATOM 1667 N N . VAL A 1 206 ? 15.544 -4.703 -19.840 1.00 96.69 206 VAL A N 1
ATOM 1668 C CA . VAL A 1 206 ? 15.393 -5.604 -18.680 1.00 96.69 206 VAL A CA 1
ATOM 1669 C C . VAL A 1 206 ? 15.734 -7.055 -18.991 1.00 96.69 206 VAL A C 1
ATOM 1671 O O . VAL A 1 206 ? 16.019 -7.818 -18.069 1.00 96.69 206 VAL A O 1
ATOM 1674 N N . HIS A 1 207 ? 15.688 -7.462 -20.259 1.00 96.19 207 HIS A N 1
ATOM 1675 C CA . HIS A 1 207 ? 15.924 -8.848 -20.657 1.00 96.19 207 HIS A CA 1
ATOM 1676 C C . HIS A 1 207 ? 17.292 -9.082 -21.292 1.00 96.19 207 HIS A C 1
ATOM 1678 O O . HIS A 1 207 ? 17.726 -10.228 -21.293 1.00 96.19 207 HIS A O 1
ATOM 1684 N N . ASN A 1 208 ? 17.957 -8.056 -21.829 1.00 94.88 208 ASN A N 1
ATOM 1685 C CA . ASN A 1 208 ? 19.150 -8.251 -22.643 1.00 94.88 208 ASN A CA 1
ATOM 1686 C C . ASN A 1 208 ? 20.443 -7.825 -21.911 1.00 94.88 208 ASN A C 1
ATOM 1688 O O . ASN A 1 208 ? 20.639 -6.628 -21.674 1.00 94.88 208 ASN A O 1
ATOM 1692 N N . PRO A 1 209 ? 21.362 -8.761 -21.604 1.00 95.19 209 PRO A N 1
ATOM 1693 C CA . PRO A 1 209 ? 22.625 -8.449 -20.932 1.00 95.19 209 PRO A CA 1
ATOM 1694 C C . PRO A 1 209 ? 23.568 -7.582 -21.779 1.00 95.19 209 PRO A C 1
ATOM 1696 O O . PRO A 1 209 ? 24.380 -6.860 -21.212 1.00 95.19 209 PRO A O 1
ATOM 1699 N N . VAL A 1 210 ? 23.414 -7.534 -23.108 1.00 94.75 210 VAL A N 1
ATOM 1700 C CA . VAL A 1 210 ? 24.160 -6.591 -23.967 1.00 94.75 210 VAL A CA 1
ATOM 1701 C C . VAL A 1 210 ? 23.793 -5.134 -23.649 1.00 94.75 210 VAL A C 1
ATOM 1703 O O . VAL A 1 210 ? 24.603 -4.232 -23.847 1.00 94.75 210 VAL A O 1
ATOM 1706 N N . VAL A 1 211 ? 22.578 -4.887 -23.142 1.00 94.38 211 VAL A N 1
ATOM 1707 C CA . VAL A 1 211 ? 22.085 -3.540 -22.816 1.00 94.38 211 VAL A CA 1
ATOM 1708 C C . VAL A 1 211 ? 22.379 -3.169 -21.364 1.00 94.38 211 VAL A C 1
ATOM 1710 O O . VAL A 1 211 ? 22.843 -2.063 -21.093 1.00 94.38 211 VAL A O 1
ATOM 1713 N N . SER A 1 212 ? 22.091 -4.067 -20.420 1.00 94.69 212 SER A N 1
ATOM 1714 C CA . SER A 1 212 ? 22.134 -3.757 -18.982 1.00 94.69 212 SER A CA 1
ATOM 1715 C C . SER A 1 212 ? 23.136 -4.586 -18.174 1.00 94.69 212 SER A C 1
ATOM 1717 O O . SER A 1 212 ? 23.161 -4.471 -16.948 1.00 94.69 212 SER A O 1
ATOM 1719 N N . GLY A 1 213 ? 23.944 -5.429 -18.819 1.00 93.69 213 GLY A N 1
ATOM 1720 C CA . GLY A 1 213 ? 24.918 -6.296 -18.155 1.00 93.69 213 GLY A CA 1
ATOM 1721 C C . GLY A 1 213 ? 24.270 -7.222 -17.126 1.00 93.69 213 GLY A C 1
ATOM 1722 O O . GLY A 1 213 ? 23.197 -7.779 -17.357 1.00 93.69 213 GLY A O 1
ATOM 1723 N N . GLU A 1 214 ? 24.895 -7.325 -15.954 1.00 93.38 214 GLU A N 1
ATOM 1724 C CA . GLU A 1 214 ? 24.454 -8.166 -14.829 1.00 93.38 214 GLU A CA 1
ATOM 1725 C C . GLU A 1 214 ? 23.070 -7.797 -14.272 1.00 93.38 214 GLU A C 1
ATOM 1727 O O . GLU A 1 214 ? 22.450 -8.589 -13.565 1.00 93.38 214 GLU A O 1
ATOM 1732 N N . LEU A 1 215 ? 22.559 -6.602 -14.589 1.00 93.69 215 LEU A N 1
ATOM 1733 C CA . LEU A 1 215 ? 21.215 -6.195 -14.187 1.00 93.69 215 LEU A CA 1
ATOM 1734 C C . LEU A 1 215 ? 20.130 -6.827 -15.062 1.00 93.69 215 LEU A C 1
ATOM 1736 O O . LEU A 1 215 ? 18.960 -6.752 -14.692 1.00 93.69 215 LEU A O 1
ATOM 1740 N N . ALA A 1 216 ? 20.470 -7.429 -16.205 1.00 94.25 216 ALA A N 1
ATOM 1741 C CA . ALA A 1 216 ? 19.493 -8.111 -17.045 1.00 94.25 216 ALA A CA 1
ATOM 1742 C C . ALA A 1 216 ? 18.895 -9.331 -16.333 1.00 94.25 216 ALA A C 1
ATOM 1744 O O . ALA A 1 216 ? 19.544 -10.023 -15.554 1.00 94.25 216 ALA A O 1
ATOM 1745 N N . ARG A 1 217 ? 17.634 -9.637 -16.643 1.00 92.62 217 ARG A N 1
ATOM 1746 C CA . ARG A 1 217 ? 16.952 -10.850 -16.173 1.00 92.62 217 ARG A CA 1
ATOM 1747 C C . ARG A 1 217 ? 17.582 -12.125 -16.737 1.00 92.62 217 ARG A C 1
ATOM 1749 O O . ARG A 1 217 ? 17.532 -13.171 -16.095 1.00 92.62 217 ARG A O 1
ATOM 1756 N N . HIS A 1 218 ? 18.082 -12.060 -17.966 1.00 90.81 218 HIS A N 1
ATOM 1757 C CA . HIS A 1 218 ? 18.638 -13.206 -18.668 1.00 90.81 218 HIS A CA 1
ATOM 1758 C C . HIS A 1 218 ? 20.135 -13.029 -18.900 1.00 90.81 218 HIS A C 1
ATOM 1760 O O . HIS A 1 218 ? 20.623 -11.912 -19.031 1.00 90.81 218 HIS A O 1
ATOM 1766 N N . ALA A 1 219 ? 20.839 -14.158 -18.969 1.00 86.56 219 ALA A N 1
ATOM 1767 C CA . ALA A 1 219 ? 22.282 -14.208 -19.185 1.00 86.56 219 ALA A CA 1
ATOM 1768 C C . ALA A 1 219 ? 22.676 -14.476 -20.649 1.00 86.56 219 ALA A C 1
ATOM 1770 O O . ALA A 1 219 ? 23.859 -14.451 -20.966 1.00 86.56 219 ALA A O 1
ATOM 1771 N N . TYR A 1 220 ? 21.718 -14.766 -21.537 1.00 87.94 220 TYR A N 1
ATOM 1772 C CA . TYR A 1 220 ? 22.014 -15.012 -22.949 1.00 87.94 220 TYR A CA 1
ATOM 1773 C C . TYR A 1 220 ? 22.057 -13.700 -23.741 1.00 87.94 220 TYR A C 1
ATOM 1775 O O . TYR A 1 220 ? 21.189 -12.838 -23.601 1.00 87.94 220 TYR A O 1
ATOM 1783 N N . GLU A 1 221 ? 23.082 -13.563 -24.576 1.00 87.94 221 GLU A N 1
ATOM 1784 C CA . GLU A 1 221 ? 23.341 -12.378 -25.392 1.00 87.94 221 GLU A CA 1
ATOM 1785 C C . GLU A 1 221 ? 22.657 -12.505 -26.757 1.00 87.94 221 GLU A C 1
ATOM 1787 O O . GLU A 1 221 ? 23.244 -12.968 -27.734 1.00 87.94 221 GLU A O 1
ATOM 1792 N N . ASP A 1 222 ? 21.396 -12.084 -26.823 1.00 87.19 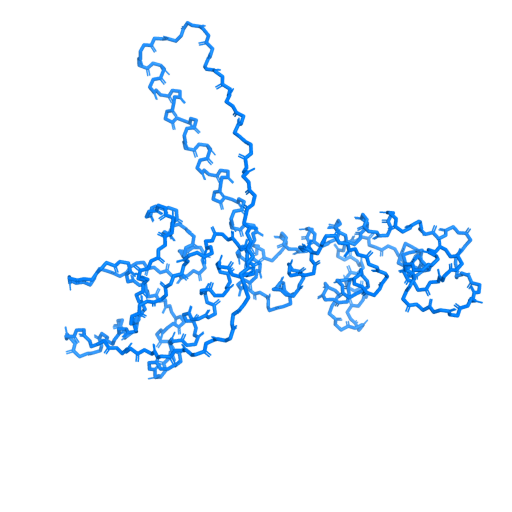222 ASP A N 1
ATOM 1793 C CA . ASP A 1 222 ? 20.685 -11.919 -28.092 1.00 87.19 222 ASP A CA 1
ATOM 1794 C C . ASP A 1 222 ? 20.859 -10.499 -28.641 1.00 87.19 222 ASP A C 1
ATOM 1796 O O . ASP A 1 222 ? 21.132 -9.545 -27.909 1.00 87.19 222 ASP A O 1
ATOM 1800 N N . LYS A 1 223 ? 20.629 -10.309 -29.943 1.00 90.81 223 LYS A N 1
ATOM 1801 C CA . LYS A 1 223 ? 20.530 -8.955 -30.503 1.00 90.81 223 LYS A CA 1
ATOM 1802 C C . LYS A 1 223 ? 19.283 -8.248 -29.926 1.00 90.81 223 LYS A C 1
ATOM 1804 O O . LYS A 1 223 ? 18.197 -8.831 -29.983 1.00 90.81 223 LYS A O 1
ATOM 1809 N N . PRO A 1 224 ? 19.391 -7.002 -29.417 1.00 91.81 224 PRO A N 1
ATOM 1810 C CA . PRO A 1 224 ? 18.229 -6.210 -29.014 1.00 91.81 224 PRO A CA 1
ATOM 1811 C C . PRO A 1 224 ? 17.208 -6.081 -30.147 1.00 91.81 224 PRO A C 1
ATOM 1813 O O . PRO A 1 224 ? 17.571 -6.026 -31.325 1.00 91.81 224 PRO A O 1
ATOM 1816 N N . LYS A 1 225 ? 15.918 -6.023 -29.806 1.00 90.81 225 LYS A N 1
ATOM 1817 C CA . LYS A 1 225 ? 14.857 -5.912 -30.819 1.00 90.81 225 LYS A CA 1
ATOM 1818 C C . LYS A 1 225 ? 14.706 -4.491 -31.360 1.00 90.81 225 LYS A C 1
ATOM 1820 O O . LYS A 1 225 ? 14.024 -4.297 -32.363 1.00 90.81 225 LYS A O 1
ATOM 1825 N N . THR A 1 226 ? 15.303 -3.510 -30.692 1.00 92.31 226 THR A N 1
ATOM 1826 C CA . THR A 1 226 ? 15.347 -2.107 -31.101 1.00 92.31 226 THR A CA 1
ATOM 1827 C C . THR A 1 226 ? 16.785 -1.630 -31.235 1.00 92.31 226 THR A C 1
ATOM 1829 O O . THR A 1 226 ? 17.663 -2.058 -30.493 1.00 92.31 226 THR A O 1
ATOM 1832 N N . ASP A 1 227 ? 17.016 -0.693 -32.155 1.00 93.31 227 ASP A N 1
ATOM 1833 C CA . ASP A 1 227 ? 18.337 -0.077 -32.345 1.00 93.31 227 ASP A CA 1
ATOM 1834 C C . ASP A 1 227 ? 18.659 0.983 -31.273 1.00 93.31 227 ASP A C 1
ATOM 1836 O O . ASP A 1 227 ? 19.785 1.463 -31.182 1.00 93.31 227 ASP A O 1
ATOM 1840 N N . ASN A 1 228 ? 17.668 1.360 -30.459 1.00 95.88 228 ASN A N 1
ATOM 1841 C CA . ASN A 1 228 ? 17.797 2.346 -29.388 1.00 95.88 228 ASN A CA 1
ATOM 1842 C C . ASN A 1 228 ? 17.106 1.840 -28.108 1.00 95.88 228 ASN A C 1
ATOM 1844 O O . ASN A 1 228 ? 16.070 2.392 -27.720 1.00 95.88 228 ASN A O 1
ATOM 1848 N N . PRO A 1 229 ? 17.601 0.760 -27.478 1.00 96.56 229 PRO A N 1
ATOM 1849 C CA . PRO A 1 229 ? 17.024 0.251 -26.239 1.00 96.56 229 PRO A CA 1
ATOM 1850 C C . PRO A 1 229 ? 17.112 1.303 -25.122 1.00 96.56 229 PRO A C 1
ATOM 1852 O O . PRO A 1 229 ? 17.928 2.221 -25.179 1.00 96.56 229 PRO A O 1
ATOM 1855 N N . MET A 1 230 ? 16.254 1.197 -24.104 1.00 98.06 230 MET A N 1
ATOM 1856 C CA . MET A 1 230 ? 16.413 2.035 -22.910 1.00 98.06 230 MET A CA 1
ATOM 1857 C C . MET A 1 230 ? 17.686 1.625 -22.160 1.00 98.06 230 MET A C 1
ATOM 1859 O O . MET A 1 230 ? 18.029 0.447 -22.085 1.00 98.06 230 MET A O 1
ATOM 1863 N N . THR A 1 231 ? 18.352 2.583 -21.530 1.00 96.62 231 THR A N 1
ATOM 1864 C CA . THR A 1 231 ? 19.278 2.289 -20.436 1.00 96.62 231 THR A CA 1
ATOM 1865 C C . THR A 1 231 ? 18.509 1.711 -19.247 1.00 96.62 231 THR A C 1
ATOM 1867 O O . THR A 1 231 ? 17.302 1.923 -19.091 1.00 96.62 231 THR A O 1
ATOM 1870 N N . PHE A 1 232 ? 19.201 1.024 -18.338 1.00 96.50 232 PHE A N 1
ATOM 1871 C CA . PHE A 1 232 ? 18.549 0.490 -17.140 1.00 96.50 232 PHE A CA 1
ATOM 1872 C C . PHE A 1 232 ? 17.917 1.594 -16.262 1.00 96.50 232 PHE A C 1
ATOM 1874 O O . PHE A 1 232 ? 16.845 1.406 -15.688 1.00 96.50 232 PHE A O 1
ATOM 1881 N N . ALA A 1 233 ? 18.540 2.776 -16.194 1.00 96.06 233 ALA A N 1
ATOM 1882 C CA . ALA A 1 233 ? 18.012 3.923 -15.452 1.00 96.06 233 ALA A CA 1
ATOM 1883 C C . ALA A 1 233 ? 16.719 4.487 -16.074 1.00 96.06 233 ALA A C 1
ATOM 1885 O O . ALA A 1 233 ? 15.777 4.828 -15.349 1.00 96.06 233 ALA A O 1
ATOM 1886 N N . GLU A 1 234 ? 16.642 4.536 -17.406 1.00 97.62 234 GLU A N 1
ATOM 1887 C CA . GLU A 1 234 ? 15.423 4.906 -18.132 1.00 97.62 234 GLU A CA 1
ATOM 1888 C C . GLU A 1 234 ? 14.327 3.858 -17.932 1.00 97.62 234 GLU A C 1
ATOM 1890 O O . GLU A 1 234 ? 13.202 4.222 -17.603 1.00 97.62 234 GLU A O 1
ATOM 1895 N N . ALA A 1 235 ? 14.656 2.566 -18.030 1.00 97.69 235 ALA A N 1
ATOM 1896 C CA . ALA A 1 235 ? 13.718 1.472 -17.778 1.00 97.69 235 ALA A CA 1
ATOM 1897 C C . ALA A 1 235 ? 13.150 1.517 -16.350 1.00 97.69 235 ALA A C 1
ATOM 1899 O O . ALA A 1 235 ? 11.944 1.351 -16.151 1.00 97.69 235 ALA A O 1
ATOM 1900 N N . LYS A 1 236 ? 13.998 1.808 -15.353 1.00 97.19 236 LYS A N 1
ATOM 1901 C CA . LYS A 1 236 ? 13.567 2.039 -13.970 1.00 97.19 236 LYS A CA 1
ATOM 1902 C C . LYS A 1 236 ? 12.604 3.223 -13.896 1.00 97.19 236 LYS A C 1
ATOM 1904 O O . LYS A 1 236 ? 11.502 3.078 -13.378 1.00 97.19 236 LYS A O 1
ATOM 1909 N N . SER A 1 237 ? 12.982 4.374 -14.445 1.00 96.88 237 SER A N 1
ATOM 1910 C CA . SER A 1 237 ? 12.148 5.587 -14.422 1.00 96.88 237 SER A CA 1
ATOM 1911 C C . SER A 1 237 ? 10.799 5.375 -15.116 1.00 96.88 237 SER A C 1
ATOM 1913 O O . SER A 1 237 ? 9.767 5.799 -14.599 1.00 96.88 237 SER A O 1
ATOM 1915 N N . PHE A 1 238 ? 10.799 4.651 -16.235 1.00 97.69 238 PHE A N 1
ATOM 1916 C CA . PHE A 1 238 ? 9.614 4.259 -16.989 1.00 97.69 238 PHE A CA 1
ATOM 1917 C C . PHE A 1 238 ? 8.647 3.425 -16.136 1.00 97.69 238 PHE A C 1
ATOM 1919 O O . PHE A 1 238 ? 7.496 3.819 -15.946 1.00 97.69 238 PHE A O 1
ATOM 1926 N N . VAL A 1 239 ? 9.113 2.319 -15.544 1.00 97.81 239 VAL A N 1
ATOM 1927 C CA . VAL A 1 239 ? 8.261 1.440 -14.720 1.00 97.81 239 VAL A CA 1
ATOM 1928 C C . VAL A 1 239 ? 7.771 2.143 -13.456 1.00 97.81 239 VAL A C 1
ATOM 1930 O O . VAL A 1 239 ? 6.591 2.039 -13.121 1.00 97.81 239 VAL A O 1
ATOM 1933 N N . LEU A 1 240 ? 8.641 2.882 -12.763 1.00 95.62 240 LEU A N 1
ATOM 1934 C CA . LEU A 1 240 ? 8.268 3.610 -11.546 1.00 95.62 240 LEU A CA 1
ATOM 1935 C C . LEU A 1 240 ? 7.259 4.728 -11.836 1.00 95.62 240 LEU A C 1
ATOM 1937 O O . LEU A 1 240 ? 6.329 4.943 -11.056 1.00 95.62 240 LEU A O 1
ATOM 1941 N N . GLY A 1 241 ? 7.403 5.403 -12.979 1.00 96.12 241 GLY A N 1
ATOM 1942 C CA . GLY A 1 241 ? 6.439 6.383 -13.463 1.00 96.12 241 GLY A CA 1
ATOM 1943 C C . GLY A 1 241 ? 5.059 5.763 -13.669 1.00 96.12 241 GLY A C 1
ATOM 1944 O O . GLY A 1 241 ? 4.073 6.290 -13.153 1.00 96.12 241 GLY A O 1
ATOM 1945 N N . ILE A 1 242 ? 4.975 4.616 -14.350 1.00 97.12 242 ILE A N 1
ATOM 1946 C CA . ILE A 1 242 ? 3.700 3.909 -14.555 1.00 97.12 242 ILE A CA 1
ATOM 1947 C C . ILE A 1 242 ? 3.123 3.439 -13.215 1.00 97.12 242 ILE A C 1
ATOM 1949 O O . ILE A 1 242 ? 1.942 3.660 -12.954 1.00 97.12 242 ILE A O 1
ATOM 1953 N N . ALA A 1 243 ? 3.948 2.860 -12.336 1.00 97.25 243 ALA A N 1
ATOM 1954 C CA . ALA A 1 243 ? 3.519 2.384 -11.021 1.00 97.25 243 ALA A CA 1
ATOM 1955 C C . ALA A 1 243 ? 2.872 3.500 -10.189 1.00 97.25 243 ALA A C 1
ATOM 1957 O O . ALA A 1 243 ? 1.807 3.295 -9.609 1.00 97.25 243 ALA A O 1
ATOM 1958 N N . LYS A 1 244 ? 3.467 4.700 -10.183 1.00 95.12 244 LYS A N 1
ATOM 1959 C CA . LYS A 1 244 ? 2.918 5.870 -9.486 1.00 95.12 244 LYS A CA 1
ATOM 1960 C C . LYS A 1 244 ? 1.526 6.247 -10.004 1.00 95.12 244 LYS A C 1
ATOM 1962 O O . LYS A 1 244 ? 0.613 6.441 -9.203 1.00 95.12 244 LYS A O 1
ATOM 1967 N N . HIS A 1 245 ? 1.350 6.337 -11.323 1.00 95.12 245 HIS A N 1
ATOM 1968 C CA . HIS A 1 245 ? 0.054 6.679 -11.923 1.00 95.12 245 HIS A CA 1
ATOM 1969 C C . HIS A 1 245 ? -0.987 5.578 -11.707 1.00 95.12 245 HIS A C 1
ATOM 1971 O O . HIS A 1 245 ? -2.146 5.869 -11.417 1.00 95.12 245 HIS A O 1
ATOM 1977 N N . TRP A 1 246 ? -0.575 4.315 -11.803 1.00 97.12 246 TRP A N 1
ATOM 1978 C CA . TRP A 1 246 ? -1.446 3.172 -11.565 1.00 97.12 246 TRP A CA 1
ATOM 1979 C C . TRP A 1 246 ? -1.948 3.143 -10.118 1.00 97.12 246 TRP A C 1
ATOM 1981 O O . TRP A 1 246 ? -3.158 3.086 -9.912 1.00 97.12 246 TRP A O 1
ATOM 1991 N N . LEU A 1 247 ? -1.060 3.295 -9.127 1.00 96.38 247 LEU A N 1
ATOM 1992 C CA . LEU A 1 247 ? -1.438 3.377 -7.710 1.00 96.38 247 LEU A CA 1
ATOM 1993 C C . LEU A 1 247 ? -2.395 4.545 -7.449 1.00 96.38 247 LEU A C 1
ATOM 1995 O O . LEU A 1 247 ? -3.410 4.361 -6.784 1.00 96.38 247 LEU A O 1
ATOM 1999 N N . ALA A 1 248 ? -2.127 5.724 -8.019 1.00 94.38 248 ALA A N 1
ATOM 2000 C CA . ALA A 1 248 ? -3.027 6.869 -7.900 1.00 94.38 248 ALA A CA 1
ATOM 2001 C C . ALA A 1 248 ? -4.419 6.578 -8.487 1.00 94.38 248 ALA A C 1
ATOM 2003 O O . ALA A 1 248 ? -5.427 6.953 -7.895 1.00 94.38 248 ALA A O 1
ATOM 2004 N N . SER A 1 249 ? -4.486 5.856 -9.608 1.00 94.31 249 SER A N 1
ATOM 2005 C CA . SER A 1 249 ? -5.752 5.519 -10.269 1.00 94.31 249 SER A CA 1
ATOM 2006 C C . SER A 1 249 ? -6.622 4.505 -9.518 1.00 94.31 249 SER A C 1
ATOM 2008 O O . SER A 1 249 ? -7.783 4.342 -9.866 1.00 94.31 249 SER A O 1
ATOM 2010 N N . LEU A 1 250 ? -6.088 3.827 -8.496 1.00 94.62 250 LEU A N 1
ATOM 2011 C CA . LEU A 1 250 ? -6.855 2.917 -7.632 1.00 94.62 250 LEU A CA 1
ATOM 2012 C C . LEU A 1 250 ? -7.596 3.649 -6.503 1.00 94.62 250 LEU A C 1
ATOM 2014 O O . LEU A 1 250 ? -8.384 3.047 -5.772 1.00 94.62 250 LEU A O 1
ATOM 2018 N N . ARG A 1 251 ? -7.323 4.946 -6.327 1.00 90.00 251 ARG A N 1
ATOM 2019 C CA . ARG A 1 251 ? -7.882 5.782 -5.255 1.00 90.00 251 ARG A CA 1
ATOM 2020 C C . ARG A 1 251 ? -9.206 6.444 -5.645 1.00 90.00 251 ARG A C 1
ATOM 2022 O O . ARG A 1 251 ? -9.973 6.835 -4.763 1.00 90.00 251 ARG A O 1
ATOM 2029 N N . THR A 1 252 ? -9.497 6.493 -6.941 1.00 74.94 252 THR A N 1
ATOM 2030 C CA . THR A 1 252 ? -10.763 6.941 -7.549 1.00 74.94 252 THR A CA 1
ATOM 2031 C C . THR A 1 252 ? -11.667 5.762 -7.846 1.00 74.94 252 THR A C 1
ATOM 2033 O O . THR A 1 252 ? -12.870 5.867 -7.540 1.00 74.94 252 THR A O 1
#

Radius of gyration: 23.37 Å; chains: 1; bounding box: 52×59×61 Å

Organism: Syntrophus aciditrophicus (strain SB) (NCBI:txid56780)